Protein 8EA1 (pdb70)

Sequence (317 aa):
EIVKEVLPLIRVYKDGTVERLLSSPNVAASPEDPETGVSSKDIVIAHNPYVSARIFLPNINKSHNKLPIFVYFHGGAFCVESAFSFFVHRYLNILASQANIIAVSVDFRLLPHHPLPAAYEDGWTTLQWIASHANNTATNPEPWLLNHADFNKLYVGGETSGANLAHNLLLRAGNGNQSLPGDLKILGGLLCCPFFWGSKPIGSEPVDEHEQSLAMKVWNLACPDAPGGIDNPWINPCVAGAPSLATLGCSKLLVTITGRDEFRDRDILYHDTVKKSGWEGQLELFDAGDEEHAFQLFKPETDTAKAMIKRLASFLV

Radius of gyration: 18.63 Å; Cα contacts (8 Å, |Δi|>4): 679; chains: 1; bounding box: 42×54×48 Å

Foldseek 3Di:
DWDDDLPPAKTADPVGDIDGDDPFAFDAFACADVPQRKGKHKAWLDPVVTKIKIKIAGDCPDQPAFFAEEEEEEDRLQADDALGGPLNNVVVSLLCRLLVHMYIRIGFHGPPVDAPPRRLVSVVSNQLQLVCLVVVNHDDDDVCSVRHYDLLRYEYEYFAQRRLSSQSNQLQCLDPVHAHVVRRAHAEYEYFLYQADDPQDDDPQDHPCRVVDSSQSSQCSRCVPQVVRSCRCSRQVPHPPHDQLLSRGHQYYEYEYEDPENCRVVSVSVQVSNVVRPNPHHGYYYYLYHDYTPRCSVCVPDPSNVVVSNVVSVVSD

Organism: Pueraria montana var. lobata (NCBI:txid3893)

Secondary structure (DSSP, 8-state):
-EEEEETTTEEEETTS-EEE--SS-B----SS-TTT--EEEEEEEEETTEEEEEEEE---S--SS-EEEEEEE--STTTS--TTBHHHHHHHHHHHHHHT-EEEEEE---TTTS-TTHHHHHHHHHHHHHHHHHTT--SS--HHHHHHEEEEEEEEEEEHHHHHHHHHHHHHHTSTT---GGGPPP-EEEEES-----SS--TTS-STTGGG-HHHHHHHHH-TT-TTGGGSTTT-TTSTTSPPGGG-S-SEEEEEE-SS-TTHHHHHHHHHHHHTTT--SEEEEEE--S--TTHHHH-TTSHHHHHHHHHHHHH--

B-factor: mean 58.36, std 13.95, range [35.71, 111.26]

Solvent-accessible surface area: 13749 Å² total; per-residue (Å²): 88,97,102,67,71,2,106,93,22,3,65,10,56,59,118,28,76,37,83,97,67,135,57,9,88,90,47,85,32,19,127,111,16,128,159,34,18,0,24,7,63,76,27,63,15,24,141,136,71,127,1,10,0,3,0,0,13,4,85,64,117,151,90,161,122,106,16,13,0,2,0,3,0,1,5,7,18,2,1,1,71,20,0,30,10,85,36,5,16,64,4,0,3,33,0,0,36,122,15,73,0,0,0,0,0,0,43,5,45,31,6,27,109,72,65,9,56,13,2,9,78,2,0,8,41,0,0,72,35,0,0,16,3,41,62,131,84,27,131,131,53,12,64,42,0,69,89,43,3,33,30,118,78,0,0,0,0,1,2,12,0,0,0,0,0,0,0,18,2,0,24,63,14,30,80,83,74,65,68,7,42,63,80,25,131,3,44,0,0,2,0,2,3,0,6,3,14,0,38,160,46,47,71,102,17,87,117,71,115,4,101,136,22,76,11,42,101,7,4,77,16,1,11,80,134,10,106,64,31,14,41,13,40,82,0,16,9,41,40,102,84,20,71,63,5,42,59,8,16,15,64,35,0,0,0,1,3,2,38,138,7,99,20,65,30,14,0,55,75,0,19,48,38,0,112,160,36,56,25,173,28,106,34,45,77,45,71,10,28,97,47,89,56,13,11,1,11,91,125,15,112,47,123,42,0,117,56,4,7,162,58,0,19,70,4,1,82

Structure (mmCIF, N/CA/C/O backbone):
data_8EA1
#
_entry.id   8EA1
#
_cell.length_a   102.844
_cell.length_b   102.844
_cell.length_c   70.280
_cell.angle_alpha   90.000
_cell.angle_beta   90.000
_cell.angle_gamma   120.000
#
_symmetry.space_group_name_H-M   'P 31 2 1'
#
loop_
_entity.id
_entity.type
_entity.pdbx_description
1 polymer '2-hydroxyisoflavanone dehydratase'
2 non-polymer P-NITROPHENOL
3 water water
#
loop_
_atom_site.group_PDB
_atom_site.id
_atom_site.type_symbol
_atom_site.label_atom_id
_atom_site.label_alt_id
_atom_site.label_comp_id
_atom_site.label_asym_id
_atom_site.label_entity_id
_atom_site.label_seq_id
_atom_site.pdbx_PDB_ins_code
_atom_site.Cartn_x
_atom_site.Cartn_y
_atom_site.Cartn_z
_atom_site.occupancy
_atom_site.B_iso_or_equiv
_atom_site.auth_seq_id
_atom_site.auth_comp_id
_atom_site.auth_asym_id
_atom_site.auth_atom_id
_atom_site.pdbx_PDB_model_num
ATOM 1 N N . GLU A 1 37 ? 55.51600 -10.27800 -0.64800 1.000 72.65954 9 GLU A N 1
ATOM 2 C CA . GLU A 1 37 ? 54.97300 -10.56700 0.68100 1.000 73.09309 9 GLU A CA 1
ATOM 3 C C . GLU A 1 37 ? 53.85400 -9.59600 1.06700 1.000 72.49792 9 GLU A C 1
ATOM 4 O O . GLU A 1 37 ? 54.08100 -8.39200 1.23100 1.000 69.75929 9 GLU A O 1
ATOM 5 N N . ILE A 1 38 ? 52.65200 -10.14000 1.23100 1.000 71.93137 10 ILE A N 1
ATOM 6 C CA . ILE A 1 38 ? 51.44600 -9.35200 1.45300 1.000 68.72758 10 ILE A CA 1
ATOM 7 C C . ILE A 1 38 ? 51.15100 -9.14200 2.93700 1.000 69.34589 10 ILE A C 1
ATOM 8 O O . ILE A 1 38 ? 51.00800 -10.10900 3.69700 1.000 68.57696 10 ILE A O 1
ATOM 13 N N . VAL A 1 39 ? 51.04900 -7.87800 3.34500 1.000 66.36501 11 VAL A N 1
ATOM 14 C CA . VAL A 1 39 ? 50.79700 -7.54700 4.74700 1.000 68.81674 11 VAL A CA 1
ATOM 15 C C . VAL A 1 39 ? 49.34100 -7.16600 4.97300 1.000 68.79311 11 VAL A C 1
ATOM 16 O O . VAL A 1 39 ? 48.78600 -7.38500 6.05400 1.000 73.22345 11 VAL A O 1
ATOM 20 N N . LYS A 1 40 ? 48.72300 -6.59300 3.94900 1.000 64.46242 12 LYS A N 1
ATOM 21 C CA . LYS A 1 40 ? 47.36400 -6.10400 4.08600 1.000 62.83352 12 LYS A CA 1
ATOM 22 C C . LYS A 1 40 ? 46.62300 -6.17700 2.75700 1.000 60.02616 12 LYS A C 1
ATOM 23 O O . LYS A 1 40 ? 47.20800 -5.98300 1.68500 1.000 57.86023 12 LYS A O 1
ATOM 29 N N . GLU A 1 41 ? 45.32500 -6.44400 2.84600 1.000 55.22989 13 GLU A N 1
ATOM 30 C CA . GLU A 1 41 ? 44.51500 -6.72300 1.68200 1.000 56.57609 13 GLU A CA 1
ATOM 31 C C . GLU A 1 41 ? 43.06400 -6.44300 2.02700 1.000 56.82487 13 GLU A C 1
ATOM 32 O O . GLU A 1 41 ? 42.52100 -7.01800 2.97600 1.000 56.88631 13 GLU A O 1
ATOM 38 N N . VAL A 1 42 ? 42.45100 -5.53900 1.26900 1.000 51.83655 14 VAL A N 1
ATOM 39 C CA . VAL A 1 42 ? 41.01800 -5.28700 1.33500 1.000 49.13951 14 VAL A CA 1
ATOM 40 C C . VAL A 1 42 ? 40.52200 -5.33300 -0.11800 1.000 50.18531 14 VAL A C 1
ATOM 41 O O . VAL A 1 42 ? 40.42000 -4.30500 -0.79700 1.000 43.91252 14 VAL A O 1
ATOM 45 N N . LEU A 1 43 ? 40.25700 -6.54600 -0.59500 1.000 49.01552 15 LEU A N 1
ATOM 46 C CA . LEU A 1 43 ? 39.83500 -6.77700 -1.97000 1.000 47.33697 15 LEU A CA 1
ATOM 47 C C . LEU A 1 43 ? 38.39800 -6.30200 -2.11100 1.000 48.45676 15 LEU A C 1
ATOM 48 O O . LEU A 1 43 ? 37.60800 -6.47700 -1.19000 1.000 50.71828 15 LEU A O 1
ATOM 53 N N . PRO A 1 44 ? 38.04200 -5.70400 -3.26100 1.000 48.57330 16 PRO A N 1
ATOM 54 C CA . PRO A 1 44 ? 38.86900 -5.48900 -4.45600 1.000 47.32817 16 PRO A CA 1
ATOM 55 C C . PRO A 1 44 ? 39.59300 -4.15000 -4.45200 1.000 46.42960 16 PRO A C 1
ATOM 56 O O . PRO A 1 44 ? 40.20100 -3.78400 -5.45700 1.000 45.99152 16 PRO A O 1
ATOM 60 N N . LEU A 1 45 ? 39.53400 -3.42300 -3.34500 1.000 47.33374 17 LEU A N 1
ATOM 61 C CA . LEU A 1 45 ? 40.12200 -2.08300 -3.30200 1.000 46.89021 17 LEU A CA 1
ATOM 62 C C . LEU A 1 45 ? 41.65100 -2.03000 -3.30500 1.000 49.05821 17 LEU A C 1
ATOM 63 O O . LEU A 1 45 ? 42.24500 -1.25500 -4.06700 1.000 44.51306 17 LEU A O 1
ATOM 68 N N . ILE A 1 46 ? 42.29600 -2.83400 -2.46000 1.000 45.97187 18 ILE A N 1
ATOM 69 C CA . ILE A 1 46 ? 43.72500 -2.61400 -2.22900 1.000 47.02337 18 ILE A CA 1
ATOM 70 C C . ILE A 1 46 ? 44.50500 -3.81800 -1.69600 1.000 47.85921 18 ILE A C 1
ATOM 71 O O . ILE A 1 46 ? 43.97600 -4.64000 -0.94700 1.000 49.28864 18 ILE A O 1
ATOM 76 N N . ARG A 1 47 ? 45.75700 -3.92200 -2.13600 1.000 52.42327 19 ARG A N 1
ATOM 77 C CA . ARG A 1 47 ? 46.71400 -4.89900 -1.62900 1.000 53.13315 19 ARG A CA 1
ATOM 78 C C . ARG A 1 47 ? 47.99600 -4.16700 -1.26300 1.000 54.32544 19 ARG A C 1
ATOM 79 O O . ARG A 1 47 ? 48.48500 -3.33300 -2.02800 1.000 53.93432 19 ARG A O 1
ATOM 87 N N . VAL A 1 48 ? 48.53900 -4.47900 -0.09300 1.000 55.97938 20 VAL A N 1
ATOM 88 C CA . VAL A 1 48 ? 49.74200 -3.81600 0.39100 1.000 55.73862 20 VAL A CA 1
ATOM 89 C C . VAL A 1 48 ? 50.84800 -4.83800 0.63400 1.000 61.57150 20 VAL A C 1
ATOM 90 O O . VAL A 1 48 ? 50.63900 -5.85500 1.31900 1.000 63.12504 20 VAL A O 1
ATOM 94 N N . TYR A 1 49 ? 52.02300 -4.58400 0.06500 1.000 60.76877 21 TYR A N 1
ATOM 95 C CA . TYR A 1 49 ? 53.14900 -5.50600 0.22500 1.000 66.55595 21 TYR A CA 1
ATOM 96 C C . TYR A 1 49 ? 54.11000 -5.06900 1.33300 1.000 72.03977 21 TYR A C 1
ATOM 97 O O . TYR A 1 49 ? 54.06400 -3.92200 1.78100 1.000 69.00945 21 TYR A O 1
ATOM 106 N N . LYS A 1 50 ? 54.97100 -5.99200 1.75800 1.000 75.52765 22 LYS A N 1
ATOM 107 C CA . LYS A 1 50 ? 56.00300 -5.73600 2.76600 1.000 75.41500 22 LYS A CA 1
ATOM 108 C C . LYS A 1 50 ? 56.80800 -4.45900 2.52200 1.000 79.98552 22 LYS A C 1
ATOM 109 O O . LYS A 1 50 ? 57.03600 -3.67500 3.45000 1.000 81.32765 22 LYS A O 1
ATOM 110 N N . ASP A 1 51 ? 57.23200 -4.25500 1.27400 1.000 79.40626 23 ASP A N 1
ATOM 111 C CA . ASP A 1 51 ? 58.11100 -3.14000 0.92600 1.000 77.97116 23 ASP A CA 1
ATOM 112 C C . ASP A 1 51 ? 57.37500 -1.82500 0.66600 1.000 78.86581 23 ASP A C 1
ATOM 113 O O . ASP A 1 51 ? 57.96900 -0.86000 0.17500 1.000 78.11531 23 ASP A O 1
ATOM 118 N N . GLY A 1 52 ? 56.08700 -1.78700 0.99900 1.000 75.56071 24 GLY A N 1
ATOM 119 C CA . GLY A 1 52 ? 55.31200 -0.56800 0.87100 1.000 71.36592 24 GLY A CA 1
ATOM 120 C C . GLY A 1 52 ? 54.85200 -0.28500 -0.54400 1.000 68.51620 24 GLY A C 1
ATOM 121 O O . GLY A 1 52 ? 54.38100 0.81600 -0.84000 1.000 69.47109 24 GLY A O 1
ATOM 122 N N . THR A 1 53 ? 54.99800 -1.26400 -1.43200 1.000 68.71361 25 THR A N 1
ATOM 123 C CA . THR A 1 53 ? 54.39800 -1.13400 -2.75600 1.000 67.14853 25 THR A CA 1
ATOM 124 C C . THR A 1 53 ? 52.94300 -1.56800 -2.66200 1.000 63.82351 25 THR A C 1
ATOM 125 O O . THR A 1 53 ? 52.60600 -2.51900 -1.94900 1.000 63.47734 25 THR A O 1
ATOM 129 N N . VAL A 1 54 ? 52.08300 -0.86000 -3.37900 1.000 58.70380 26 VAL A N 1
ATOM 130 C CA . VAL A 1 54 ? 50.65200 -1.05900 -3.25700 1.000 57.52585 26 VAL A CA 1
ATOM 131 C C . VAL A 1 54 ? 50.02100 -1.30500 -4.62400 1.000 57.73901 26 VAL A C 1
ATOM 132 O O . VAL A 1 54 ? 50.36700 -0.63200 -5.59200 1.000 56.98365 26 VAL A O 1
ATOM 136 N N . GLU A 1 55 ? 49.11400 -2.27500 -4.71300 1.000 54.13031 27 GLU A N 1
ATOM 137 C CA . GLU A 1 55 ? 48.18300 -2.32200 -5.84500 1.000 52.04766 27 GLU A CA 1
ATOM 138 C C . GLU A 1 55 ? 46.84900 -1.72600 -5.41300 1.000 50.12354 27 GLU A C 1
ATOM 139 O O . GLU A 1 55 ? 46.28400 -2.13600 -4.39700 1.000 52.25227 27 GLU A O 1
ATOM 145 N N . ARG A 1 56 ? 46.35600 -0.76900 -6.19300 1.000 47.60654 28 ARG A N 1
ATOM 146 C CA . ARG A 1 56 ? 45.10400 -0.08900 -5.91300 1.000 45.93217 28 ARG A CA 1
ATOM 147 C C . ARG A 1 56 ? 44.11300 -0.35000 -7.03800 1.000 50.15731 28 ARG A C 1
ATOM 148 O O . ARG A 1 56 ? 44.49200 -0.43700 -8.20900 1.000 51.94573 28 ARG A O 1
ATOM 156 N N . LEU A 1 57 ? 42.84400 -0.49800 -6.68300 1.000 50.33810 29 LEU A N 1
ATOM 157 C CA . LEU A 1 57 ? 41.77900 -0.45900 -7.67100 1.000 46.93836 29 LEU A CA 1
ATOM 158 C C . LEU A 1 57 ? 41.90400 0.88600 -8.41800 1.000 50.20874 29 LEU A C 1
ATOM 159 O O . LEU A 1 57 ? 42.10300 1.94400 -7.79300 1.000 47.33785 29 LEU A O 1
ATOM 164 N N . LEU A 1 58 ? 41.81500 0.84200 -9.74700 1.000 44.55552 30 LEU A N 1
ATOM 165 C CA . LEU A 1 58 ? 41.95100 2.05400 -10.57700 1.000 46.76808 30 LEU A CA 1
ATOM 166 C C . LEU A 1 58 ? 40.78700 2.10100 -11.55300 1.000 45.40392 30 LEU A C 1
ATOM 167 O O . LEU A 1 58 ? 40.75300 1.33900 -12.54000 1.000 45.26437 30 LEU A O 1
ATOM 172 N N . SER A 1 59 ? 39.81400 2.96400 -11.26800 1.000 45.52166 31 SER A N 1
ATOM 173 C CA . SER A 1 59 ? 38.58600 3.02300 -12.07300 1.000 44.83044 31 SER A CA 1
ATOM 174 C C . SER A 1 59 ? 38.75300 3.94400 -13.28800 1.000 45.48248 31 SER A C 1
ATOM 175 O O . SER A 1 59 ? 38.06600 3.77800 -14.29800 1.000 48.23925 31 SER A O 1
ATOM 178 N N . SER A 1 60 ? 39.67100 4.90800 -13.18600 1.000 43.83056 32 SER A N 1
ATOM 179 C CA . SER A 1 60 ? 40.07400 5.71800 -14.34300 1.000 46.12360 32 SER A CA 1
ATOM 180 C C . SER A 1 60 ? 41.46800 6.27300 -14.08100 1.000 44.09541 32 SER A C 1
ATOM 181 O O . SER A 1 60 ? 41.80800 6.58200 -12.94100 1.000 43.62860 32 SER A O 1
ATOM 184 N N . PRO A 1 61 ? 42.28500 6.39900 -15.13400 1.000 45.06011 33 PRO A N 1
ATOM 185 C CA . PRO A 1 61 ? 43.62100 6.97400 -14.91700 1.000 45.88317 33 PRO A CA 1
ATOM 186 C C . PRO A 1 61 ? 43.53500 8.47800 -14.67400 1.000 41.34370 33 PRO A C 1
ATOM 187 O O . PRO A 1 61 ? 42.47500 9.06300 -14.94000 1.000 42.30241 33 PRO A O 1
ATOM 191 N N . ASN A 1 62 ? 44.59500 9.08100 -14.13200 1.000 39.92923 34 ASN A N 1
ATOM 192 C CA . ASN A 1 62 ? 44.66100 10.53500 -13.96100 1.000 40.86693 34 ASN A CA 1
ATOM 193 C C . ASN A 1 62 ? 44.75600 11.22200 -15.32400 1.000 44.78042 34 ASN A C 1
ATOM 194 O O . ASN A 1 62 ? 45.32600 10.65100 -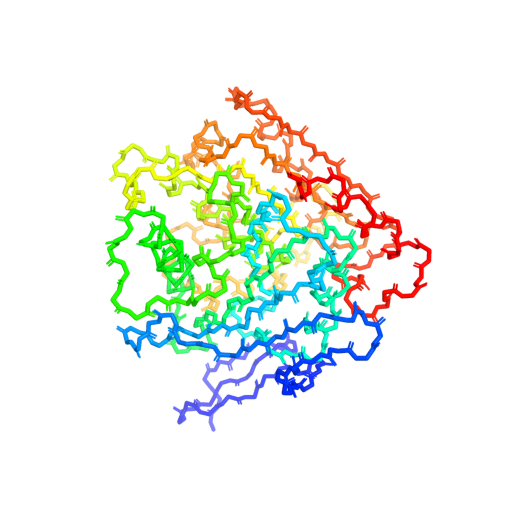16.24600 1.000 41.64532 34 ASN A O 1
ATOM 199 N N . VAL A 1 63 ? 44.19200 12.42100 -15.46900 1.000 41.07328 35 VAL A N 1
ATOM 200 C CA . VAL A 1 63 ? 44.42100 13.19300 -16.69400 1.000 43.10111 35 VAL A CA 1
ATOM 201 C C . VAL A 1 63 ? 45.05700 14.54200 -16.36700 1.000 44.85224 35 VAL A C 1
ATOM 202 O O . VAL A 1 63 ? 45.00500 14.99000 -15.22000 1.000 41.92288 35 VAL A O 1
ATOM 206 N N . ALA A 1 64 ? 45.66300 15.17300 -17.37400 1.000 41.21077 36 ALA A N 1
ATOM 207 C CA . ALA A 1 64 ? 46.29100 16.48200 -17.21600 1.000 42.66121 36 ALA A CA 1
ATOM 208 C C . ALA A 1 64 ? 45.26000 17.57900 -16.96700 1.000 41.90361 36 ALA A C 1
ATOM 209 O O . ALA A 1 64 ? 44.13300 17.50200 -17.45700 1.000 41.32896 36 ALA A O 1
ATOM 211 N N . ALA A 1 65 ? 45.64400 18.60700 -16.21500 1.000 42.55415 37 ALA A N 1
ATOM 212 C CA . ALA A 1 65 ? 44.82200 19.81900 -16.11900 1.000 44.47135 37 ALA A CA 1
ATOM 213 C C . ALA A 1 65 ? 44.68000 20.43900 -17.52200 1.000 45.75707 37 ALA A C 1
ATOM 214 O O . ALA A 1 65 ? 45.52300 20.18800 -18.39500 1.000 42.51384 37 ALA A O 1
ATOM 216 N N . SER A 1 66 ? 43.64100 21.25100 -17.73600 1.000 44.64439 38 SER A N 1
ATOM 217 C CA . SER A 1 66 ? 43.39900 21.87400 -19.06000 1.000 44.86745 38 SER A CA 1
ATOM 218 C C . SER A 1 66 ? 43.32100 23.40900 -19.04400 1.000 44.50470 38 SER A C 1
ATOM 219 O O . SER A 1 66 ? 42.61100 23.98100 -18.22100 1.000 46.70408 38 SER A O 1
ATOM 222 N N . PRO A 1 67 ? 44.01200 24.07300 -19.98600 1.000 45.28464 39 PRO A N 1
ATOM 223 C CA . PRO A 1 67 ? 43.88300 25.53400 -20.07100 1.000 46.63727 39 PRO A CA 1
ATOM 224 C C . PRO A 1 67 ? 42.45700 25.93100 -20.42100 1.000 45.03087 39 PRO A C 1
ATOM 225 O O . PRO A 1 67 ? 42.02700 27.03900 -20.09400 1.000 44.04692 39 PRO A O 1
ATOM 229 N N . GLU A 1 68 ? 41.73900 25.02200 -21.07800 1.000 43.73312 40 GLU A N 1
ATOM 230 C CA . GLU A 1 68 ? 40.33200 25.22800 -21.44400 1.000 46.91525 40 GLU A CA 1
ATOM 231 C C . GLU A 1 68 ? 39.73100 23.91900 -21.92400 1.000 46.25669 40 GLU A C 1
ATOM 232 O O . GLU A 1 68 ? 40.01800 23.47300 -23.03800 1.000 47.80809 40 GLU A O 1
ATOM 238 N N . ASP A 1 69 ? 38.90700 23.29900 -21.08800 1.000 45.34245 41 ASP A N 1
ATOM 239 C CA . ASP A 1 69 ? 38.27800 22.03200 -21.45300 1.000 44.98481 41 ASP A CA 1
ATOM 240 C C . ASP A 1 69 ? 37.33200 22.25500 -22.63500 1.000 47.01206 41 ASP A C 1
ATOM 241 O O . ASP A 1 69 ? 36.48600 23.15100 -22.58300 1.000 47.32905 41 ASP A O 1
ATOM 246 N N . PRO A 1 70 ? 37.48700 21.46700 -23.71400 1.000 47.26737 42 PRO A N 1
ATOM 247 C CA . PRO A 1 70 ? 36.69000 21.76800 -24.92300 1.000 47.20566 42 PRO A CA 1
ATOM 248 C C . PRO A 1 70 ? 35.16800 21.71700 -24.71900 1.000 48.32688 42 PRO A C 1
ATOM 249 O O . PRO A 1 70 ? 34.48100 22.59700 -25.23600 1.000 53.82414 42 PRO A O 1
ATOM 253 N N . GLU A 1 71 ? 34.65200 20.73800 -23.97300 1.000 50.28835 43 GLU A N 1
ATOM 254 C CA . GLU A 1 71 ? 33.20100 20.57500 -23.85500 1.000 51.51717 43 GLU A CA 1
ATOM 255 C C . GLU A 1 71 ? 32.55000 21.63700 -22.96600 1.000 53.42824 43 GLU A C 1
ATOM 256 O O . GLU A 1 71 ? 31.44500 22.08900 -23.26100 1.000 55.46741 43 GLU A O 1
ATOM 262 N N . THR A 1 72 ? 33.24800 22.04100 -21.89800 1.000 49.45285 44 THR A N 1
ATOM 263 C CA . THR A 1 72 ? 32.65000 22.88800 -20.85600 1.000 49.16018 44 THR A CA 1
ATOM 264 C C . THR A 1 72 ? 33.20500 24.31100 -20.77300 1.000 47.94248 44 THR A C 1
ATOM 265 O O . THR A 1 72 ? 32.56100 25.19800 -20.20500 1.000 50.77847 44 THR A O 1
ATOM 269 N N . GLY A 1 73 ? 34.40200 24.52500 -21.31100 1.000 49.00496 45 GLY A N 1
ATOM 270 C CA . GLY A 1 73 ? 35.05100 25.82300 -21.21900 1.000 46.79502 45 GLY A CA 1
ATOM 271 C C . GLY A 1 73 ? 35.79000 26.04400 -19.89700 1.000 48.08522 45 GLY A C 1
ATOM 272 O O . GLY A 1 73 ? 36.36400 27.10800 -19.66400 1.000 47.79434 45 GLY A O 1
ATOM 273 N N . VAL A 1 74 ? 35.79800 25.04300 -19.03300 1.000 39.19357 46 VAL A N 1
ATOM 274 C CA . VAL A 1 74 ? 36.44600 25.18200 -17.73000 1.000 43.76276 46 VAL A CA 1
ATOM 275 C C . VAL A 1 74 ? 37.96900 25.08700 -17.78000 1.000 41.85919 46 VAL A C 1
ATOM 276 O O . VAL A 1 74 ? 38.51800 24.15100 -18.37200 1.000 42.41232 46 VAL A O 1
ATOM 280 N N . SER A 1 75 ? 38.65300 26.04800 -17.15400 1.000 41.81494 47 SER A N 1
ATOM 281 C CA . SER A 1 75 ? 40.11300 25.96200 -17.00500 1.000 42.24572 47 SER A CA 1
ATOM 282 C C . SER A 1 75 ? 40.46300 25.29600 -15.68900 1.000 40.77583 47 SER A C 1
ATOM 283 O O 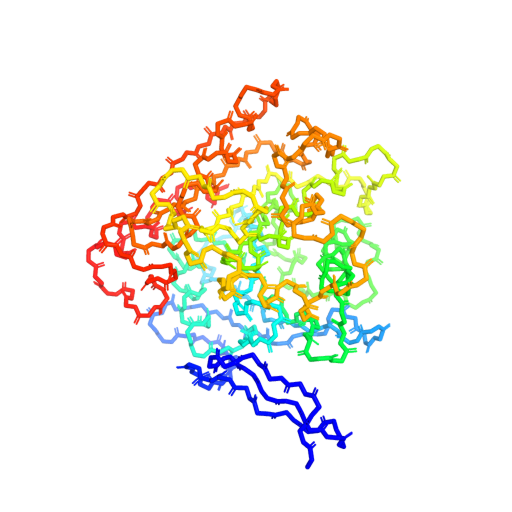. SER A 1 75 ? 39.77500 25.48000 -14.68200 1.000 45.61869 47 SER A O 1
ATOM 286 N N . SER A 1 76 ? 41.54900 24.54200 -15.69400 1.000 39.15028 48 SER A N 1
ATOM 287 C CA . SER A 1 76 ? 41.98800 23.84800 -14.49800 1.000 44.61464 48 SER A CA 1
ATOM 288 C C . SER A 1 76 ? 43.49700 23.93900 -14.39900 1.000 41.93790 48 SER A C 1
ATOM 289 O O . SER A 1 76 ? 44.18200 24.02400 -15.41000 1.000 41.75573 48 SER A O 1
ATOM 292 N N . LYS A 1 77 ? 44.00600 23.94700 -13.17600 1.000 44.88580 49 LYS A N 1
ATOM 293 C CA . LYS A 1 77 ? 45.43800 23.82100 -12.94400 1.000 43.29480 49 LYS A CA 1
ATOM 294 C C . LYS A 1 77 ? 45.71900 23.06600 -11.66600 1.000 43.33906 49 LYS A C 1
ATOM 295 O O . LYS A 1 77 ? 44.85000 22.95400 -10.78200 1.000 42.52312 49 LYS A O 1
ATOM 301 N N . ASP A 1 78 ? 46.92500 22.51500 -11.59300 1.000 44.10335 50 ASP A N 1
ATOM 302 C CA . ASP A 1 78 ? 47.32000 21.70300 -10.44700 1.000 43.31147 50 ASP A CA 1
ATOM 303 C C . ASP A 1 78 ? 48.24000 22.51200 -9.55400 1.000 45.14060 50 ASP A C 1
ATOM 304 O O . ASP A 1 78 ? 49.19900 23.11400 -10.02100 1.000 47.57360 50 ASP A O 1
ATOM 309 N N . ILE A 1 79 ? 47.93300 22.53600 -8.26500 1.000 43.83833 51 ILE A N 1
ATOM 310 C CA . ILE A 1 79 ? 48.65000 23.39300 -7.33500 1.000 44.01044 51 ILE A CA 1
ATOM 311 C C . ILE A 1 79 ? 49.04500 22.63600 -6.06600 1.000 49.83848 51 ILE A C 1
ATOM 312 O O . ILE A 1 79 ? 48.51500 21.55100 -5.78500 1.000 44.75502 51 ILE A O 1
ATOM 317 N N . VAL A 1 80 ? 49.97900 23.21400 -5.31300 1.000 47.13220 52 VAL A N 1
ATOM 318 C CA . VAL A 1 80 ? 50.39100 22.66100 -4.03600 1.000 44.08381 52 VAL A CA 1
ATOM 319 C C . VAL A 1 80 ? 49.78300 23.45400 -2.87600 1.000 45.88635 52 VAL A C 1
ATOM 320 O O . VAL A 1 80 ? 50.07500 24.63300 -2.67900 1.000 50.37316 52 VAL A O 1
ATOM 324 N N . ILE A 1 81 ? 48.92400 22.79300 -2.11400 1.000 44.40015 53 ILE A N 1
ATOM 325 C CA . ILE A 1 81 ? 48.32900 23.39500 -0.92800 1.000 45.02606 53 ILE A CA 1
ATOM 326 C C . ILE A 1 81 ? 49.32900 23.41700 0.23800 1.000 44.43460 53 ILE A C 1
ATOM 327 O O . ILE A 1 81 ? 4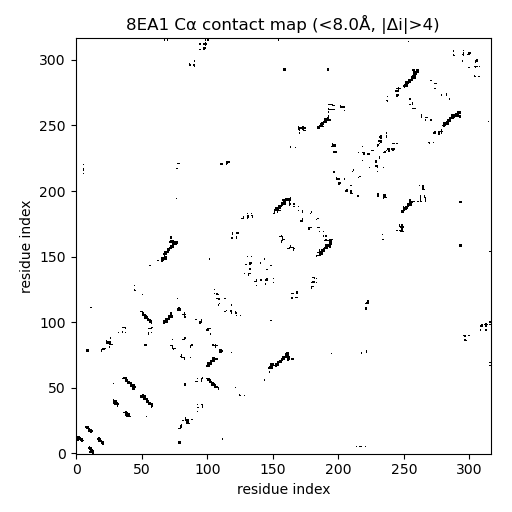9.48000 24.43400 0.91000 1.000 45.97779 53 ILE A O 1
ATOM 332 N N . ALA A 1 82 ? 50.03500 22.30700 0.45200 1.000 45.37060 54 ALA A N 1
ATOM 333 C CA . ALA A 1 82 ? 51.06600 22.22700 1.50300 1.000 44.67808 54 ALA A CA 1
ATOM 334 C C . ALA A 1 82 ? 52.11500 21.23600 1.05700 1.000 42.30148 54 ALA A C 1
ATOM 335 O O . ALA A 1 82 ? 51.78300 20.20400 0.47600 1.000 44.03037 54 ALA A O 1
ATOM 337 N N . HIS A 1 83 ? 53.37500 21.54000 1.33500 1.000 43.71462 55 HIS A N 1
ATOM 338 C CA . HIS A 1 83 ? 54.48800 20.70000 0.89100 1.000 49.62028 55 HIS A CA 1
ATOM 339 C C . HIS A 1 83 ? 54.70000 19.47300 1.77400 1.000 47.62729 55 HIS A C 1
ATOM 340 O O . HIS A 1 83 ? 55.14200 18.41600 1.30800 1.000 47.09238 55 HIS A O 1
ATOM 347 N N . ASN A 1 84 ? 54.39300 19.62700 3.05600 1.000 45.78414 56 ASN A N 1
ATOM 348 C CA . ASN A 1 84 ? 54.75600 18.62300 4.04800 1.000 47.05271 56 ASN A CA 1
ATOM 349 C C . ASN A 1 84 ? 53.94000 18.80400 5.31800 1.000 48.30151 56 ASN A C 1
ATOM 350 O O . ASN A 1 84 ? 54.15000 19.76900 6.04600 1.000 47.82139 56 ASN A O 1
ATOM 355 N N . PRO A 1 85 ? 53.00400 17.87800 5.59300 1.000 48.72521 57 PRO A N 1
ATOM 356 C CA . PRO A 1 85 ? 52.63800 16.71700 4.76900 1.000 44.03121 57 PRO A CA 1
ATOM 357 C C . PRO A 1 85 ? 52.12800 17.16100 3.39700 1.000 46.68012 57 PRO A C 1
ATOM 358 O O . PRO A 1 85 ? 51.41800 18.17000 3.32100 1.000 47.40248 57 PRO A O 1
ATOM 362 N N . TYR A 1 86 ? 52.53800 16.46500 2.33600 1.000 41.22562 58 TYR A N 1
ATOM 363 C CA . TYR A 1 86 ? 52.23600 16.90900 0.97400 1.000 41.76910 58 TYR A CA 1
ATOM 364 C C . TYR A 1 86 ? 50.74500 16.79800 0.66100 1.000 41.51413 58 TYR A C 1
ATOM 365 O O . TYR A 1 86 ? 50.14900 15.71600 0.76700 1.000 43.92995 58 TYR A O 1
ATOM 374 N N . VAL A 1 87 ? 50.15000 17.92800 0.29300 1.000 40.18173 59 VAL A N 1
ATOM 375 C CA . VAL A 1 87 ? 48.74800 17.98200 -0.10900 1.000 39.78942 59 VAL A CA 1
ATOM 376 C C . VAL A 1 87 ? 48.66400 18.82400 -1.38100 1.000 43.31753 59 VAL A C 1
ATOM 377 O O . VAL A 1 87 ? 49.00900 20.00700 -1.36900 1.000 44.96921 59 VAL A O 1
ATOM 381 N N . SER A 1 88 ? 48.20800 18.22500 -2.47700 1.000 43.51448 60 SER A N 1
ATOM 382 C CA . SER A 1 88 ? 48.02900 18.98100 -3.71700 1.000 41.73523 60 SER A CA 1
ATOM 383 C C . SER A 1 88 ? 46.55700 19.00900 -4.11000 1.000 43.56083 60 SER A C 1
ATOM 384 O O . SER A 1 88 ? 45.72500 18.42700 -3.40400 1.000 40.44110 60 SER A O 1
ATOM 387 N N . ALA A 1 89 ? 46.23700 19.67600 -5.22900 1.000 42.64131 61 ALA A N 1
ATOM 388 C CA . ALA A 1 89 ? 44.84800 19.85600 -5.64000 1.000 39.02673 61 ALA A CA 1
ATOM 389 C C . ALA A 1 89 ? 44.71800 20.27400 -7.08700 1.000 45.09889 61 ALA A C 1
ATOM 390 O O . ALA A 1 89 ? 45.66500 20.80200 -7.67400 1.000 43.41641 61 ALA A O 1
ATOM 392 N N . ARG A 1 90 ? 43.53400 20.05400 -7.65600 1.000 39.59743 62 ARG A N 1
ATOM 393 C CA . ARG A 1 90 ? 43.20500 20.65500 -8.94500 1.000 42.00864 62 ARG A CA 1
ATOM 394 C C . ARG A 1 90 ? 42.11300 21.67300 -8.74000 1.000 40.09834 62 ARG A C 1
ATOM 395 O O . ARG A 1 90 ? 41.05800 21.37200 -8.16000 1.000 39.53994 62 ARG A O 1
ATOM 403 N N . ILE A 1 91 ? 42.37800 22.88800 -9.20500 1.000 37.88662 63 ILE A N 1
ATOM 404 C CA . ILE A 1 91 ? 41.38800 23.94500 -9.12800 1.000 39.18737 63 ILE A CA 1
ATOM 405 C C . ILE A 1 91 ? 40.76800 24.17400 -10.50500 1.000 40.93102 63 ILE A C 1
ATOM 406 O O . ILE A 1 91 ? 41.47100 24.18700 -11.51000 1.000 41.77482 63 ILE A O 1
ATOM 411 N N . PHE A 1 92 ? 39.44900 24.35400 -10.52400 1.000 39.23287 64 PHE A N 1
ATOM 412 C CA . PHE A 1 92 ? 38.66600 24.50100 -11.73800 1.000 38.51354 64 PHE A CA 1
ATOM 413 C C . PHE A 1 92 ? 38.03500 25.87900 -11.74800 1.000 43.98327 64 PHE A C 1
ATOM 414 O O . PHE A 1 92 ? 37.37800 26.27800 -10.77100 1.000 42.13611 64 PHE A O 1
ATOM 422 N N . LEU A 1 93 ? 38.24700 26.60600 -12.84600 1.000 43.08103 65 LEU A N 1
ATOM 423 C CA . LEU A 1 93 ? 37.66500 27.92000 -13.03600 1.000 43.11958 65 LEU A CA 1
ATOM 424 C C . LEU A 1 93 ? 36.82300 27.93500 -14.30600 1.000 44.19327 65 LEU A C 1
ATOM 425 O O . LEU A 1 93 ? 37.34900 27.78900 -15.41000 1.000 47.53780 65 LEU A O 1
ATOM 430 N N . PRO A 1 94 ? 35.50400 28.12200 -14.15200 1.000 44.42465 66 PRO A N 1
ATOM 431 C CA . PRO A 1 94 ? 34.61100 28.09600 -15.31100 1.000 45.61626 66 PRO A CA 1
ATOM 432 C C . PRO A 1 94 ? 34.83300 29.33200 -16.18300 1.000 48.66935 66 PRO A C 1
ATOM 433 O O . PRO A 1 94 ? 35.44900 30.30200 -15.72700 1.000 44.37820 66 PRO A O 1
ATOM 437 N N . ASN A 1 95 ? 34.34100 29.28800 -17.41600 1.000 48.41761 67 ASN A N 1
ATOM 438 C CA . ASN A 1 95 ? 34.42300 30.43300 -18.31800 1.000 47.12418 67 ASN A CA 1
ATOM 439 C C . ASN A 1 95 ? 33.92100 31.72400 -17.67200 1.000 48.46575 67 ASN A C 1
ATOM 440 O O . ASN A 1 95 ? 32.77300 31.80500 -17.24400 1.000 52.79013 67 ASN A O 1
ATOM 445 N N . ILE A 1 96 ? 34.79000 32.72700 -17.59700 1.000 50.91812 68 ILE A N 1
ATOM 446 C CA . ILE A 1 96 ? 34.41900 34.04100 -17.07300 1.000 52.73056 68 ILE A CA 1
ATOM 447 C C . ILE A 1 96 ? 33.81200 34.91900 -18.18300 1.000 54.03144 68 ILE A C 1
ATOM 448 O O . ILE A 1 96 ? 34.50500 35.74100 -18.78400 1.000 49.71342 68 ILE A O 1
ATOM 453 N N . ASN A 1 97 ? 32.52200 34.75200 -18.46200 1.000 56.46383 69 ASN A N 1
ATOM 454 C CA . ASN A 1 97 ? 31.86900 35.56600 -19.49700 1.000 58.39675 69 ASN A CA 1
ATOM 455 C C . ASN A 1 97 ? 31.40700 36.93900 -18.97200 1.000 58.87073 69 ASN A C 1
ATOM 456 O O . ASN A 1 97 ? 31.24900 37.89600 -19.74500 1.000 57.38630 69 ASN A O 1
ATOM 461 N N . LYS A 1 98 ? 31.18200 37.01000 -17.65700 1.000 56.15057 70 LYS A N 1
ATOM 462 C CA . LYS A 1 98 ? 30.85200 38.25200 -16.94500 1.000 57.49001 70 LYS A CA 1
ATOM 463 C C . LYS A 1 98 ? 31.65000 38.23500 -15.64100 1.000 56.00950 70 LYS A C 1
ATOM 464 O O . LYS A 1 98 ? 31.94600 37.16800 -15.12000 1.000 53.74613 70 LYS A O 1
ATOM 470 N N . SER A 1 99 ? 31.99300 39.39200 -15.09200 1.000 53.56473 71 SER A N 1
ATOM 471 C CA . SER A 1 99 ? 32.77900 39.38300 -13.86400 1.000 55.25106 71 SER A CA 1
ATOM 472 C C . SER A 1 99 ? 32.27300 40.43200 -12.87900 1.000 55.33418 71 SER A C 1
ATOM 473 O O . SER A 1 99 ? 33.05700 41.05700 -12.16600 1.000 55.37122 71 SER A O 1
ATOM 476 N N . HIS A 1 100 ? 30.95700 40.62700 -12.85400 1.000 56.32509 72 HIS A N 1
ATOM 477 C CA . HIS A 1 100 ? 30.33900 41.54500 -11.89900 1.000 60.00359 72 HIS A CA 1
ATOM 478 C C . HIS A 1 100 ? 30.48300 40.98900 -10.50300 1.000 60.05723 72 HIS A C 1
ATOM 479 O O . HIS A 1 100 ? 30.78700 41.72300 -9.56100 1.000 60.76826 72 HIS A O 1
ATOM 486 N N . ASN A 1 101 ? 30.24500 39.68700 -10.38400 1.000 55.86151 73 ASN A N 1
ATOM 487 C CA . ASN A 1 101 ? 30.25800 39.03300 -9.09000 1.000 58.72604 73 ASN A CA 1
ATOM 488 C C . ASN A 1 101 ? 31.26000 37.90000 -9.06800 1.000 59.80916 73 ASN A C 1
ATOM 489 O O . ASN A 1 101 ? 31.45300 37.21100 -10.07800 1.000 54.89963 73 ASN A O 1
ATOM 494 N N . LYS A 1 102 ? 31.87900 37.70700 -7.90700 1.000 55.77260 74 LYS A N 1
ATOM 495 C CA . LYS A 1 102 ? 32.78300 36.59300 -7.69500 1.000 55.70568 74 LYS A CA 1
ATOM 496 C C . LYS A 1 102 ? 31.99100 35.30900 -7.48600 1.000 51.88964 74 LYS A C 1
ATOM 497 O O . LYS A 1 102 ? 30.76700 35.34500 -7.37700 1.000 51.04744 74 LYS A O 1
ATOM 503 N N . LEU A 1 103 ? 32.69500 34.18200 -7.45600 1.000 51.75787 75 LEU A N 1
ATOM 504 C CA . LEU A 1 103 ? 32.06900 32.86100 -7.54600 1.000 51.89872 75 LEU A CA 1
ATOM 505 C C . LEU A 1 103 ? 32.23300 32.04900 -6.27000 1.000 52.53462 75 LEU A C 1
ATOM 506 O O . LEU A 1 103 ? 33.26600 32.13700 -5.59000 1.000 50.89175 75 LEU A O 1
ATOM 511 N N . PRO A 1 104 ? 31.21500 31.23500 -5.95600 1.000 51.36723 76 PRO A N 1
ATOM 512 C CA . PRO A 1 104 ? 31.27600 30.33700 -4.79700 1.000 52.90392 76 PRO A CA 1
ATOM 513 C C . PRO A 1 104 ? 32.42200 29.35100 -4.96700 1.000 51.22319 76 PRO A C 1
ATOM 514 O O . PRO A 1 104 ? 32.77600 29.01400 -6.10500 1.000 47.21659 76 PRO A O 1
ATOM 518 N N . ILE A 1 105 ? 33.01800 28.92600 -3.85600 1.000 48.90101 77 ILE A N 1
ATOM 519 C CA . ILE A 1 105 ? 34.09400 27.94900 -3.88600 1.000 45.30095 77 ILE A CA 1
ATOM 520 C C . ILE A 1 105 ? 33.56600 26.59900 -3.40800 1.000 50.52410 77 ILE A C 1
ATOM 521 O O . ILE A 1 105 ? 32.92400 26.50400 -2.34800 1.000 52.50512 77 ILE A O 1
ATOM 526 N N . PHE A 1 106 ? 33.83800 25.54800 -4.17100 1.000 47.79993 78 PHE A N 1
ATOM 527 C CA . PHE A 1 106 ? 33.44200 24.21700 -3.74700 1.000 44.53417 78 PHE A CA 1
ATOM 528 C C . PHE A 1 106 ? 34.66700 23.32500 -3.57100 1.000 45.97178 78 PHE A C 1
ATOM 529 O O . PHE A 1 106 ? 35.33700 22.96200 -4.55000 1.000 44.83199 78 PHE A O 1
ATOM 537 N N . VAL A 1 107 ? 34.96600 22.99700 -2.31500 1.000 43.34949 79 VAL A N 1
ATOM 538 C CA . VAL A 1 107 ? 36.07900 22.11500 -2.00300 1.000 41.81808 79 VAL A CA 1
ATOM 539 C C . VAL A 1 107 ? 35.56000 20.67900 -2.03800 1.000 44.93050 79 VAL A C 1
ATOM 540 O O . VAL A 1 107 ? 34.74500 20.28000 -1.19600 1.000 46.16085 79 VAL A O 1
ATOM 544 N N . TYR A 1 108 ? 36.00900 19.91100 -3.02900 1.000 45.43272 80 TYR A N 1
ATOM 545 C CA . TYR A 1 108 ? 35.51200 18.54900 -3.24300 1.000 44.69576 80 TYR A CA 1
ATOM 546 C C . TYR A 1 108 ? 36.50900 17.47600 -2.81200 1.000 44.02159 80 TYR A C 1
ATOM 547 O O . TYR A 1 108 ? 37.69500 17.53800 -3.14500 1.000 41.57040 80 TYR A O 1
ATOM 556 N N . PHE A 1 109 ? 36.01700 16.47800 -2.08500 1.000 39.67732 81 PHE A N 1
ATOM 557 C CA . PHE A 1 109 ? 36.86000 15.36200 -1.68300 1.000 40.75466 81 PHE A CA 1
ATOM 558 C C . PHE A 1 109 ? 36.36400 14.07100 -2.35100 1.000 43.50309 81 PHE A C 1
ATOM 559 O O . PHE A 1 109 ? 35.24300 13.60800 -2.09500 1.000 43.22150 81 PHE A O 1
ATOM 567 N N . HIS A 1 110 ? 37.20200 13.49500 -3.21100 1.000 39.20002 82 HIS A N 1
ATOM 568 C CA . HIS A 1 110 ? 36.84500 12.29800 -3.97800 1.000 43.24787 82 HIS A CA 1
ATOM 569 C C . HIS A 1 110 ? 36.52400 11.10300 -3.06800 1.000 44.08906 82 HIS A C 1
ATOM 570 O O . HIS A 1 110 ? 36.97600 11.05200 -1.92200 1.000 37.27031 82 HIS A O 1
ATOM 577 N N . GLY A 1 111 ? 35.75600 10.14400 -3.58600 1.000 45.07005 83 GLY A N 1
ATOM 578 C CA . GLY A 1 111 ? 35.49500 8.90400 -2.86700 1.000 47.52487 83 GLY A CA 1
ATOM 579 C C . GLY A 1 111 ? 36.69000 7.96000 -2.88100 1.000 46.58981 83 GLY A C 1
ATOM 580 O O . GLY A 1 111 ? 37.82300 8.39300 -3.08500 1.000 47.41599 83 GLY A O 1
ATOM 581 N N . GLY A 1 112 ? 36.44900 6.66900 -2.67900 1.000 45.48124 84 GLY A N 1
ATOM 582 C CA . GLY A 1 112 ? 37.53100 5.69800 -2.74700 1.000 45.11327 84 GLY A CA 1
ATOM 583 C C . GLY A 1 112 ? 37.97100 5.13400 -1.39800 1.000 47.52595 84 GLY A C 1
ATOM 584 O O . GLY A 1 112 ? 39.10400 4.65000 -1.25700 1.000 43.59268 84 GLY A O 1
ATOM 585 N N . ALA A 1 113 ? 37.08400 5.21700 -0.40400 1.000 45.65984 85 ALA A N 1
ATOM 586 C CA . ALA A 1 113 ? 37.27500 4.52000 0.87400 1.000 49.53484 85 ALA A CA 1
ATOM 587 C C . ALA A 1 113 ? 38.61000 4.81700 1.57900 1.000 46.72028 85 ALA A C 1
ATOM 588 O O . ALA A 1 113 ? 39.19900 3.92100 2.18100 1.000 42.02945 85 ALA A O 1
ATOM 590 N N . PHE A 1 114 ? 39.07700 6.06100 1.47800 1.000 46.87847 86 PHE A N 1
ATOM 591 C CA . PHE A 1 114 ? 40.31100 6.50900 2.12700 1.000 43.61720 86 PHE A CA 1
ATOM 592 C C . PHE A 1 114 ? 41.58400 5.83800 1.62300 1.000 48.16234 86 PHE A C 1
ATOM 593 O O . PHE A 1 114 ? 42.67600 6.12800 2.14400 1.000 45.25416 86 PHE A O 1
ATOM 601 N N . CYS A 1 115 ? 41.47000 4.96000 0.62200 1.000 41.71126 87 CYS A N 1
ATOM 602 C CA . CYS A 1 115 ? 42.65100 4.20400 0.20100 1.000 42.76408 87 CYS A CA 1
ATOM 603 C C . CYS A 1 115 ? 42.84900 4.14500 -1.30700 1.000 43.54035 87 CYS A C 1
ATOM 604 O O . CYS A 1 115 ? 43.92100 3.76600 -1.77200 1.000 45.47142 87 CYS A O 1
ATOM 607 N N . VAL A 1 116 ? 41.82000 4.50000 -2.07300 1.000 40.54174 88 VAL A N 1
ATOM 608 C CA . VAL A 1 116 ? 41.97300 4.59600 -3.52600 1.000 40.07073 88 VAL A CA 1
ATOM 609 C C . VAL A 1 116 ? 41.40300 5.89200 -4.11600 1.000 40.15485 88 VAL A C 1
ATOM 610 O O . VAL A 1 116 ? 40.95500 6.79100 -3.38900 1.000 43.06910 88 VAL A O 1
ATOM 614 N N . GLU A 1 117 ? 41.43100 5.96100 -5.44800 1.000 40.31528 89 GLU A N 1
ATOM 615 C CA . GLU A 1 117 ? 40.99600 7.11700 -6.21800 1.000 41.13986 89 GLU A CA 1
ATOM 616 C C . GLU A 1 117 ? 41.92300 8.32500 -6.01900 1.000 42.67742 89 GLU A C 1
ATOM 617 O O . GLU A 1 117 ? 42.90800 8.27800 -5.26100 1.000 40.57243 89 GLU A O 1
ATOM 623 N N . SER A 1 118 ? 41.60800 9.40800 -6.71200 1.000 39.94321 90 SER A N 1
ATOM 624 C CA . SER A 1 118 ? 42.55800 10.49400 -6.85100 1.000 42.08792 90 SER A CA 1
ATOM 625 C C . SER A 1 118 ? 41.81600 11.78000 -7.13900 1.000 40.93087 90 SER A C 1
ATOM 626 O O . SER A 1 118 ? 40.69300 11.75000 -7.64800 1.000 40.62335 90 SER A O 1
ATOM 629 N N . ALA A 1 119 ? 42.43600 12.91200 -6.82700 1.000 38.37199 91 ALA A N 1
ATOM 630 C CA . ALA A 1 119 ? 41.82200 14.19900 -7.12200 1.000 39.89483 91 ALA A CA 1
ATOM 631 C C . ALA A 1 119 ? 41.89000 14.52900 -8.61800 1.000 42.86425 91 ALA A C 1
ATOM 632 O O . ALA A 1 119 ? 41.24200 15.46900 -9.07700 1.000 37.25508 91 ALA A O 1
ATOM 634 N N . PHE A 1 120 ? 42.67300 13.75700 -9.36900 1.000 41.50097 92 PHE A N 1
ATOM 635 C CA . PHE A 1 120 ? 43.03000 14.14400 -10.72700 1.000 41.20125 92 PHE A CA 1
ATOM 636 C C . PHE A 1 120 ? 42.53400 13.16800 -11.78300 1.000 42.63642 92 PHE A C 1
ATOM 637 O O . PHE A 1 120 ? 42.97000 13.23100 -12.93900 1.000 41.48172 92 PHE A O 1
ATOM 645 N N . SER A 1 121 ? 41.63100 12.26800 -11.40800 1.000 41.32894 93 SER A N 1
ATOM 646 C CA . SER A 1 121 ? 41.22900 11.20000 -12.32400 1.000 38.53936 93 SER A CA 1
ATOM 647 C C . SER A 1 121 ? 40.30900 11.71300 -13.43000 1.000 39.77836 93 SER A C 1
ATOM 648 O O . SER A 1 121 ? 39.64500 12.75100 -13.28400 1.000 36.55782 93 SER A O 1
ATOM 651 N N . PHE A 1 122 ? 40.29100 10.97400 -14.53600 1.000 36.66220 94 PHE A N 1
ATOM 652 C CA . PHE A 1 122 ? 39.38800 11.23200 -15.65200 1.000 39.61012 94 PHE A CA 1
ATOM 653 C C . PHE A 1 122 ? 37.96500 11.48300 -15.15600 1.000 41.64639 94 PHE A C 1
ATOM 654 O O . PHE A 1 122 ? 37.32900 12.47000 -15.53400 1.000 40.34750 94 PHE A O 1
ATOM 662 N N . PHE A 1 123 ? 37.46800 10.61000 -14.28900 1.000 41.95691 95 PHE A N 1
ATOM 663 C CA . PHE A 1 123 ? 36.11900 10.80100 -13.75600 1.000 43.67775 95 PHE A CA 1
ATOM 664 C C . PHE A 1 123 ? 35.93500 12.09600 -12.96400 1.000 41.10192 95 PHE A C 1
ATOM 665 O O . PHE A 1 123 ? 34.99200 12.85500 -13.22900 1.000 42.68998 95 PHE A O 1
ATOM 673 N N . VAL A 1 124 ? 36.81100 12.34900 -11.99300 1.000 42.55725 96 VAL A N 1
ATOM 674 C CA . VAL A 1 124 ? 36.67400 13.55400 -11.16400 1.000 42.87887 96 VAL A CA 1
ATOM 675 C C . VAL A 1 124 ? 36.8470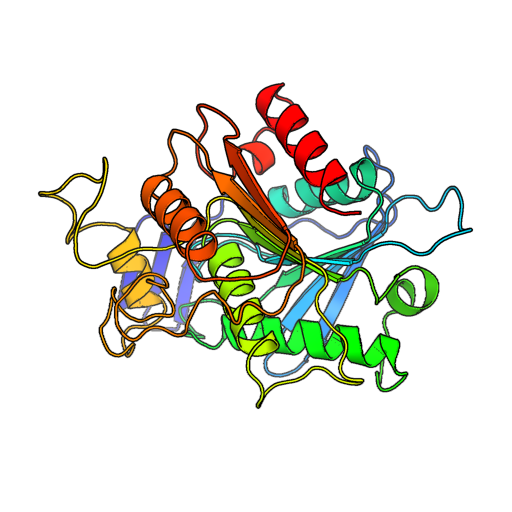0 14.84000 -12.00000 1.000 43.26183 96 VAL A C 1
ATOM 676 O O . VAL A 1 124 ? 36.07400 15.78900 -11.86200 1.000 43.80941 96 VAL A O 1
ATOM 680 N N . HIS A 1 125 ? 37.84300 14.83600 -12.88400 1.000 42.31365 97 HIS A N 1
ATOM 681 C CA . HIS A 1 125 ? 38.11700 15.96400 -13.77500 1.000 43.33268 97 HIS A CA 1
ATOM 682 C C . HIS A 1 125 ? 36.88700 16.31200 -14.60000 1.000 44.98503 97 HIS A C 1
ATOM 683 O O . HIS A 1 125 ? 36.43900 17.46800 -14.63100 1.000 42.10797 97 HIS A O 1
ATOM 690 N N . ARG A 1 126 ? 36.34200 15.30000 -15.26600 1.000 40.10558 98 ARG A N 1
ATOM 691 C CA . ARG A 1 126 ? 35.19600 15.49500 -16.14000 1.000 42.78550 98 ARG A CA 1
ATOM 692 C C . ARG A 1 126 ? 33.95900 15.90600 -15.33200 1.000 45.31466 98 ARG A C 1
ATOM 693 O O . ARG A 1 126 ? 33.20700 16.78200 -15.74100 1.000 39.72947 98 ARG A O 1
ATOM 701 N N . TYR A 1 127 ? 33.77500 15.30200 -14.16300 1.000 40.71553 99 TYR A N 1
ATOM 702 C CA . TYR A 1 127 ? 32.64000 15.65200 -13.30400 1.000 42.88966 99 TYR A CA 1
ATOM 703 C C . TYR A 1 127 ? 32.73100 17.09600 -12.81100 1.000 44.24001 99 TYR A C 1
ATOM 704 O O . TYR A 1 127 ? 31.75700 17.83400 -12.86700 1.000 43.25373 99 TYR A O 1
ATOM 713 N N . LEU A 1 128 ? 33.90000 17.50800 -12.33800 1.000 40.33950 100 LEU A N 1
ATOM 714 C CA . LEU A 1 128 ? 34.01000 18.86000 -11.81200 1.000 40.12713 100 LEU A CA 1
ATOM 715 C C . LEU A 1 128 ? 33.97300 19.91300 -12.93400 1.000 44.67431 100 LEU A C 1
ATOM 716 O O . LEU A 1 128 ? 33.49700 21.03300 -12.71500 1.000 45.04291 100 LEU A O 1
ATOM 721 N N . ASN A 1 129 ? 34.44100 19.55700 -14.13300 1.000 41.69162 101 ASN A N 1
ATOM 722 C CA . ASN A 1 129 ? 34.29300 20.45600 -15.27600 1.000 41.93038 101 ASN A CA 1
ATOM 723 C C . ASN A 1 129 ? 32.81400 20.73400 -15.50100 1.000 44.32319 101 ASN A C 1
ATOM 724 O O . ASN A 1 129 ? 32.41100 21.88500 -15.70900 1.000 46.27980 101 ASN A O 1
ATOM 729 N N . ILE A 1 130 ? 32.00000 19.68100 -15.43900 1.000 42.38026 102 ILE A N 1
ATOM 730 C CA . ILE A 1 130 ? 30.56300 19.84500 -15.63000 1.000 44.99981 102 ILE A CA 1
ATOM 731 C C . ILE A 1 130 ? 29.94600 20.67400 -14.49400 1.000 46.99327 102 ILE A C 1
ATOM 732 O O . ILE A 1 130 ? 29.16800 21.59800 -14.73400 1.000 46.67532 102 ILE A O 1
ATOM 737 N N . LEU A 1 131 ? 30.31200 20.35500 -13.25900 1.000 44.40152 103 LEU A N 1
ATOM 738 C CA . LEU A 1 131 ? 29.73300 21.03700 -12.10500 1.000 46.66434 103 LEU A CA 1
ATOM 739 C C . LEU A 1 131 ? 30.09800 22.52100 -12.10700 1.000 45.24364 103 LEU A C 1
ATOM 740 O O . LEU A 1 131 ? 29.23700 23.37800 -11.91200 1.000 48.59190 103 LEU A O 1
ATOM 745 N N . ALA A 1 132 ? 31.38300 22.80300 -12.30900 1.000 46.01422 104 ALA A N 1
ATOM 746 C CA . ALA A 1 132 ? 31.88400 24.16500 -12.29900 1.000 45.26709 104 ALA A CA 1
ATOM 747 C C . ALA A 1 132 ? 31.21200 24.98600 -13.38800 1.000 47.33929 104 ALA A C 1
ATOM 748 O O . ALA A 1 132 ? 30.85900 26.14100 -13.16300 1.000 48.17303 104 ALA A O 1
ATOM 750 N N . SER A 1 133 ? 31.02500 24.39400 -14.56400 1.000 45.46418 105 SER A N 1
ATOM 751 C CA . SER A 1 133 ? 30.35100 25.11200 -15.64500 1.000 47.85354 105 SER A CA 1
ATOM 752 C C . SER A 1 133 ? 28.84400 25.21200 -15.44900 1.000 48.13185 105 SER A C 1
ATOM 753 O O . SER A 1 133 ? 28.27000 26.28100 -15.66000 1.000 48.90844 105 SER A O 1
ATOM 756 N N . GLN A 1 134 ? 28.19400 24.12000 -15.05700 1.000 48.52962 106 GLN A N 1
ATOM 757 C CA . GLN A 1 134 ? 26.74000 24.16300 -14.87900 1.000 51.95757 106 GLN A CA 1
ATOM 758 C C . GLN A 1 134 ? 26.34500 25.05300 -13.70800 1.000 50.53021 106 GLN A C 1
ATOM 759 O O . GLN A 1 134 ? 25.38900 25.81200 -13.80500 1.000 48.91756 106 GLN A O 1
ATOM 765 N N . ALA A 1 135 ? 27.08800 24.97700 -12.60800 1.000 48.54030 107 ALA A N 1
ATOM 766 C CA . ALA A 1 135 ? 26.72800 25.76500 -11.42700 1.000 50.16083 107 ALA A CA 1
ATOM 767 C C . ALA A 1 135 ? 27.40400 27.13300 -11.39400 1.000 50.08530 107 ALA A C 1
ATOM 768 O O . ALA A 1 135 ? 27.00300 28.00100 -10.61600 1.000 51.05928 107 ALA A O 1
ATOM 770 N N . ASN A 1 136 ? 28.43600 27.31000 -12.21900 1.000 47.98189 108 ASN A N 1
ATOM 771 C CA . ASN A 1 136 ? 29.18100 28.57200 -12.27000 1.000 48.86107 108 ASN A CA 1
ATOM 772 C C . ASN A 1 136 ? 29.89000 28.81800 -10.94400 1.000 49.89404 108 ASN A C 1
ATOM 773 O O . ASN A 1 136 ? 29.65500 29.82500 -10.27600 1.000 49.05627 108 ASN A O 1
ATOM 778 N N . ILE A 1 137 ? 30.76000 27.88700 -10.56900 1.000 46.03440 109 ILE A N 1
ATOM 779 C CA . ILE A 1 137 ? 31.48700 27.98500 -9.31700 1.000 46.34407 109 ILE A CA 1
ATOM 780 C C . ILE A 1 137 ? 32.91700 27.55800 -9.54400 1.000 47.43071 109 ILE A C 1
ATOM 781 O O . ILE A 1 137 ? 33.21700 26.86600 -10.51200 1.000 45.61423 109 ILE A O 1
ATOM 786 N N . ILE A 1 138 ? 33.80400 27.96900 -8.64900 1.000 46.03437 110 ILE A N 1
ATOM 787 C CA . ILE A 1 138 ? 35.16100 27.46400 -8.64900 1.000 44.73680 110 ILE A CA 1
ATOM 788 C C . ILE A 1 138 ? 35.16600 26.13900 -7.89200 1.000 46.44984 110 ILE A C 1
ATOM 789 O O . ILE A 1 138 ? 34.60300 26.05000 -6.80200 1.000 51.55101 110 ILE A O 1
ATOM 794 N N . ALA A 1 139 ? 35.77000 25.10100 -8.46300 1.000 43.29307 111 ALA A N 1
ATOM 795 C CA . ALA A 1 139 ? 35.92400 23.84700 -7.71900 1.000 41.48470 111 ALA A CA 1
ATOM 796 C C . ALA A 1 139 ? 37.37800 23.61400 -7.30900 1.000 43.26957 111 ALA A C 1
ATOM 797 O O . ALA A 1 139 ? 38.31100 23.99600 -8.02600 1.000 43.09509 111 ALA A O 1
ATOM 799 N N . VAL A 1 140 ? 37.56900 23.00800 -6.14000 1.000 39.95346 112 VAL A N 1
ATOM 800 C CA . VAL A 1 140 ? 38.90700 22.64500 -5.68300 1.000 42.53266 112 VAL A CA 1
ATOM 801 C C . VAL A 1 140 ? 38.88400 21.17400 -5.31700 1.000 40.67633 112 VAL A C 1
ATOM 802 O O . VAL A 1 140 ? 38.25100 20.78700 -4.33300 1.000 41.72274 112 VAL A O 1
ATOM 806 N N . SER A 1 141 ? 39.54200 20.34800 -6.12500 1.000 40.03298 113 SER A N 1
ATOM 807 C CA . SER A 1 141 ? 39.56400 18.90600 -5.87800 1.000 40.22827 113 SER A CA 1
ATOM 808 C C . SER A 1 141 ? 40.80600 18.54900 -5.07200 1.000 38.22307 113 SER A C 1
ATOM 809 O O . SER A 1 141 ? 41.93200 18.72100 -5.54200 1.000 40.01117 113 SER A O 1
ATOM 812 N N . VAL A 1 142 ? 40.60900 18.04300 -3.86400 1.000 39.94535 114 VAL A N 1
ATOM 813 C CA . VAL A 1 142 ? 41.74500 17.85200 -2.96800 1.000 39.48286 114 VAL A CA 1
ATOM 814 C C . VAL A 1 142 ? 42.32800 16.45400 -3.06800 1.000 40.15795 114 VAL A C 1
ATOM 815 O O . VAL A 1 142 ? 41.60100 15.45600 -2.98700 1.000 41.81243 114 VAL A O 1
ATOM 819 N N . ASP A 1 143 ? 43.64100 16.39100 -3.28000 1.000 40.25943 115 ASP A N 1
ATOM 820 C CA . ASP A 1 143 ? 44.34400 15.11800 -3.24600 1.000 41.85408 115 ASP A CA 1
ATOM 821 C C . ASP A 1 143 ? 44.86300 14.88000 -1.83200 1.000 39.23627 115 ASP A C 1
ATOM 822 O O . ASP A 1 143 ? 46.01400 15.18700 -1.52200 1.000 44.36828 115 ASP A O 1
ATOM 827 N N . PHE A 1 144 ? 43.99600 14.35900 -0.97100 1.000 40.07709 116 PHE A N 1
ATOM 828 C CA . PHE A 1 144 ? 44.35900 14.11500 0.43000 1.000 40.09846 116 PHE A CA 1
ATOM 829 C C . PHE A 1 144 ? 45.14100 12.80200 0.55700 1.000 42.15688 116 PHE A C 1
ATOM 830 O O . PHE A 1 144 ? 45.07500 11.94500 -0.33200 1.000 42.09304 116 PHE A O 1
ATOM 838 N N . ARG A 1 145 ? 45.88500 12.63900 1.64700 1.000 39.12309 117 ARG A N 1
ATOM 839 C CA . ARG A 1 145 ? 46.69500 11.43300 1.81400 1.000 40.70191 117 ARG A CA 1
ATOM 840 C C . ARG A 1 145 ? 45.83500 10.19000 2.00800 1.000 41.30712 117 ARG A C 1
ATOM 841 O O . ARG A 1 145 ? 44.70300 10.26500 2.50000 1.000 38.10673 117 ARG A O 1
ATOM 849 N N . LEU A 1 146 ? 46.38000 9.04600 1.61600 1.000 43.54677 118 LEU A N 1
ATOM 850 C CA . LEU A 1 146 ? 45.61600 7.80200 1.59200 1.000 41.57012 118 LEU A CA 1
ATOM 851 C C . LEU A 1 146 ? 46.27300 6.70500 2.41300 1.000 43.27669 118 LEU A C 1
ATOM 852 O O . LEU A 1 146 ? 47.48500 6.74200 2.67300 1.000 43.02824 118 LEU A O 1
ATOM 857 N N . LEU A 1 147 ? 45.47200 5.71200 2.78800 1.000 39.93637 119 LEU A N 1
ATOM 858 C CA . LEU A 1 147 ? 46.00600 4.46600 3.30000 1.000 43.11487 119 LEU A CA 1
ATOM 859 C C . LEU A 1 147 ? 46.73600 3.84600 2.12500 1.000 46.06593 119 LEU A C 1
ATOM 860 O O . LEU A 1 147 ? 46.38100 4.11100 0.97500 1.000 43.39141 119 LEU A O 1
ATOM 865 N N . PRO A 1 148 ? 47.73300 2.99000 2.38400 1.000 47.77372 120 PRO A N 1
ATOM 866 C CA . PRO A 1 148 ? 48.14000 2.43100 3.67600 1.000 47.19048 120 PRO A CA 1
ATOM 867 C C . PRO A 1 148 ? 49.09700 3.30200 4.48700 1.000 48.66189 120 PRO A C 1
ATOM 868 O O . PRO A 1 148 ? 49.25400 3.03800 5.67600 1.000 49.03462 120 PRO A O 1
ATOM 872 N N . HIS A 1 149 ? 49.73000 4.30500 3.88800 1.000 48.83378 121 HIS A N 1
ATOM 873 C CA . HIS A 1 149 ? 50.80300 5.00100 4.60900 1.000 51.23590 121 HIS A CA 1
ATOM 874 C C . HIS A 1 149 ? 50.32500 6.10000 5.56000 1.000 52.13679 121 HIS A C 1
ATOM 875 O O . HIS A 1 149 ? 51.04400 6.48400 6.48300 1.000 51.25072 121 HIS A O 1
ATOM 882 N N . HIS A 1 150 ? 49.11300 6.59600 5.34600 1.000 45.92864 122 HIS A N 1
ATOM 883 C CA . HIS A 1 150 ? 48.60200 7.67800 6.18200 1.000 46.97368 122 HIS A CA 1
ATOM 884 C C . HIS A 1 150 ? 47.19600 7.37000 6.73300 1.000 45.63156 122 HIS A C 1
ATOM 885 O O . HIS A 1 150 ? 46.18300 7.74800 6.12100 1.000 50.84091 122 HIS A O 1
ATOM 892 N N . PRO A 1 151 ? 47.13100 6.66500 7.87600 1.000 47.71905 123 PRO A N 1
ATOM 893 C CA . PRO A 1 151 ? 45.87600 6.36000 8.58100 1.000 46.78375 123 PRO A CA 1
ATOM 894 C C . PRO A 1 151 ? 45.11400 7.63500 8.95900 1.000 50.72654 123 PRO A C 1
ATOM 895 O O . PRO A 1 151 ? 45.73100 8.69000 9.14700 1.000 52.79096 123 PRO A O 1
ATOM 899 N N . LEU A 1 152 ? 43.79400 7.54500 9.08100 1.000 48.58674 124 LEU A N 1
ATOM 900 C CA . LEU A 1 152 ? 43.02700 8.64300 9.65600 1.000 50.04809 124 LEU A CA 1
ATOM 901 C C . LEU A 1 152 ? 43.59600 8.91800 11.04500 1.000 50.88232 124 LEU A C 1
ATOM 902 O O . LEU A 1 152 ? 44.07200 7.98900 11.71100 1.000 51.61429 124 LEU A O 1
ATOM 907 N N . PRO A 1 153 ? 43.54900 10.18300 11.49800 1.000 49.11824 125 PRO A N 1
ATOM 908 C CA . PRO A 1 153 ? 42.90500 11.32900 10.84000 1.000 48.619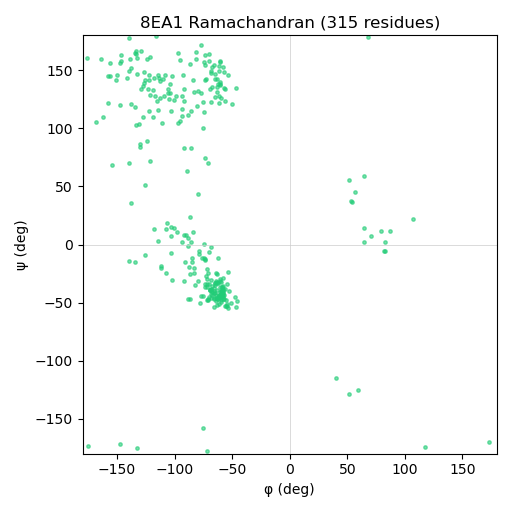00 125 PRO A CA 1
ATOM 909 C C . PRO A 1 153 ? 43.73900 12.10900 9.81500 1.000 49.11567 125 PRO A C 1
ATOM 910 O O . PRO A 1 153 ? 43.40400 13.27800 9.57500 1.000 49.10383 125 PRO A O 1
ATOM 914 N N . ALA A 1 154 ? 44.76600 11.50900 9.21500 1.000 45.09450 126 ALA A N 1
ATOM 915 C CA . ALA A 1 154 ? 45.54200 12.20400 8.16600 1.000 47.20860 126 ALA A CA 1
ATOM 916 C C . ALA A 1 154 ? 44.68200 12.92100 7.10000 1.000 48.27417 126 ALA A C 1
ATOM 917 O O . ALA A 1 154 ? 44.86500 14.12300 6.83900 1.000 48.14982 126 ALA A O 1
ATOM 919 N N . ALA A 1 155 ? 43.75100 12.18800 6.48500 1.000 45.36395 127 ALA A N 1
ATOM 920 C CA . ALA A 1 155 ? 42.87900 12.76600 5.45300 1.000 43.69497 127 ALA A CA 1
ATOM 921 C C . ALA A 1 155 ? 42.06100 13.94100 5.98300 1.000 45.70002 127 ALA A C 1
ATOM 922 O O . ALA A 1 155 ? 41.85700 14.94100 5.28700 1.000 41.79741 127 ALA A O 1
ATOM 924 N N . TYR A 1 156 ? 41.57700 13.79600 7.21500 1.000 47.82054 128 TYR A N 1
ATOM 925 C CA . TYR A 1 156 ? 40.79100 14.83200 7.86100 1.000 46.92003 128 TYR A CA 1
ATOM 926 C C . TYR A 1 156 ? 41.64700 16.08800 8.00800 1.000 46.69560 128 TYR A C 1
ATOM 927 O O . TYR A 1 156 ? 41.18600 17.19600 7.69600 1.000 45.90249 128 TYR A O 1
ATOM 936 N N . GLU A 1 157 ? 42.88700 15.91100 8.48300 1.000 46.57830 129 GLU A N 1
ATOM 937 C CA . GLU A 1 157 ? 43.81900 17.02900 8.66400 1.000 45.75137 129 GLU A CA 1
ATOM 938 C C . GLU A 1 157 ? 44.09500 17.72400 7.33500 1.000 49.30537 129 GLU A C 1
ATOM 939 O O . GLU A 1 157 ? 44.09100 18.95600 7.26800 1.000 49.41209 129 GLU A O 1
ATOM 945 N N . ASP A 1 158 ? 44.32200 16.93500 6.28200 1.000 43.93076 130 ASP A N 1
ATOM 946 C CA . ASP A 1 158 ? 44.57100 17.49600 4.95700 1.000 45.60018 130 ASP A CA 1
ATOM 947 C C . ASP A 1 158 ? 43.39900 18.36000 4.50300 1.000 47.01337 130 ASP A C 1
ATOM 948 O O . ASP A 1 158 ? 43.59700 19.39000 3.86400 1.000 47.62177 130 ASP A O 1
ATOM 953 N N . GLY A 1 159 ? 42.18000 17.94400 4.84500 1.000 45.53215 131 GLY A N 1
ATOM 954 C CA . GLY A 1 159 ? 41.00200 18.73200 4.52300 1.000 45.25874 131 GLY A CA 1
ATOM 955 C C . GLY A 1 159 ? 41.00900 20.05300 5.28300 1.000 49.35101 131 GLY A C 1
ATOM 956 O O . GLY A 1 159 ? 40.67500 21.10500 4.73900 1.000 50.26112 131 GLY A O 1
ATOM 957 N N . TRP A 1 160 ? 41.40000 19.99600 6.55000 1.000 48.60122 132 TRP A N 1
ATOM 958 C CA . TRP A 1 160 ? 41.44700 21.19400 7.36600 1.000 51.28554 132 TRP A CA 1
ATOM 959 C C . TRP A 1 160 ? 42.56400 22.11300 6.86400 1.000 49.10422 132 TRP A C 1
ATOM 960 O O . TRP A 1 160 ? 42.40500 23.33400 6.83500 1.000 51.27937 132 TRP A O 1
ATOM 971 N N . THR A 1 161 ? 43.69100 21.52600 6.46700 1.000 46.43137 133 THR A N 1
ATOM 972 C CA . THR A 1 161 ? 44.78900 22.30700 5.89400 1.000 50.41516 133 THR A CA 1
ATOM 973 C C . THR A 1 161 ? 44.31300 23.07100 4.65100 1.000 49.30785 133 THR A C 1
ATOM 974 O O . THR A 1 161 ? 44.68200 24.22700 4.44000 1.000 49.46465 133 THR A O 1
ATOM 978 N N . THR A 1 162 ? 43.47000 22.41900 3.85400 1.000 45.99044 134 THR A N 1
ATOM 979 C CA . THR A 1 162 ? 42.93500 23.03600 2.64900 1.000 48.70773 134 THR A CA 1
ATOM 980 C C . THR A 1 162 ? 42.09500 24.25100 2.99600 1.000 47.99241 134 THR A C 1
ATOM 981 O O . THR A 1 162 ? 42.25100 25.31700 2.39100 1.000 50.68183 134 THR A O 1
ATOM 985 N N . LEU A 1 163 ? 41.21500 24.09900 3.98100 1.000 51.75934 135 LEU A N 1
ATOM 986 C CA . LEU A 1 163 ? 40.33200 25.20300 4.37300 1.000 53.16689 135 LEU A CA 1
ATOM 987 C C . LEU A 1 163 ? 41.10600 26.38800 4.95600 1.000 51.63186 135 LEU A C 1
ATOM 988 O O . LEU A 1 163 ? 40.79900 27.54500 4.63600 1.000 51.24865 135 LEU A O 1
ATOM 993 N N . GLN A 1 164 ? 42.10700 26.11200 5.79400 1.000 51.14167 136 GLN A N 1
ATOM 994 C CA . GLN A 1 164 ? 42.96900 27.18700 6.30200 1.000 52.89156 136 GLN A CA 1
ATOM 995 C C . GLN A 1 164 ? 43.61800 27.91900 5.12200 1.000 52.11832 136 GLN A C 1
ATOM 996 O O . GLN A 1 164 ? 43.63700 29.14900 5.06300 1.000 51.58063 136 GLN A O 1
ATOM 1002 N N . TRP A 1 165 ? 44.14000 27.13700 4.18500 1.000 50.30826 137 TRP A N 1
ATOM 1003 C CA . TRP A 1 165 ? 44.81600 27.67500 3.01500 1.000 52.16870 137 TRP A CA 1
ATOM 1004 C C . TRP A 1 165 ? 43.88900 28.61500 2.25000 1.000 51.27742 137 TRP A C 1
ATOM 1005 O O . TRP A 1 165 ? 44.27200 29.73600 1.92000 1.000 49.42578 137 TRP A O 1
ATOM 1016 N N . ILE A 1 166 ? 42.65800 28.17000 2.02200 1.000 50.34094 138 ILE A N 1
ATOM 1017 C CA . ILE A 1 166 ? 41.63500 29.01000 1.40300 1.000 54.49618 138 ILE A CA 1
ATOM 1018 C C . ILE A 1 166 ? 41.32000 30.28800 2.19600 1.000 52.89728 138 ILE A C 1
ATOM 1019 O O . ILE A 1 166 ? 41.28200 31.38100 1.62500 1.000 55.50868 138 ILE A O 1
ATOM 1024 N N . ALA A 1 167 ? 41.10700 30.15500 3.50000 1.000 54.42106 139 ALA A N 1
ATOM 1025 C CA . ALA A 1 167 ? 40.79100 31.31600 4.33500 1.000 59.16154 139 ALA A CA 1
ATOM 1026 C C . ALA A 1 167 ? 41.94100 32.32200 4.38900 1.000 55.83664 139 ALA A C 1
ATOM 1027 O O . ALA A 1 167 ? 41.71300 33.52400 4.52900 1.000 59.60246 139 ALA A O 1
ATOM 1029 N N . SER A 1 168 ? 43.17400 31.83000 4.28800 1.000 55.03698 140 SER A N 1
ATOM 1030 C CA . SER A 1 168 ? 44.34000 32.71600 4.29600 1.000 58.77765 140 SER A CA 1
ATOM 1031 C C . SER A 1 168 ? 44.34900 33.66100 3.07700 1.000 62.11461 140 SER A C 1
ATOM 1032 O O . SER A 1 168 ? 44.94700 34.74000 3.12700 1.000 63.18065 140 SER A O 1
ATOM 1035 N N . HIS A 1 169 ? 43.67700 33.26200 1.99500 1.000 56.07907 141 HIS A N 1
ATOM 1036 C CA . HIS A 1 169 ? 43.46500 34.16500 0.86000 1.000 59.98861 141 HIS A CA 1
ATOM 1037 C C . HIS A 1 169 ? 42.50400 35.30300 1.20000 1.000 62.77513 141 HIS A C 1
ATOM 1038 O O . HIS A 1 169 ? 42.69700 36.44400 0.76100 1.000 66.45174 141 HIS A O 1
ATOM 1045 N N . ALA A 1 170 ? 41.46200 34.99000 1.96600 1.000 61.76782 142 ALA A N 1
ATOM 1046 C CA . ALA A 1 170 ? 40.43000 35.97600 2.30400 1.000 63.45783 142 ALA A CA 1
ATOM 1047 C C . ALA A 1 170 ? 40.92800 37.12300 3.17800 1.000 66.48526 142 ALA A C 1
ATOM 1048 O O . ALA A 1 170 ? 40.49200 38.26500 3.00900 1.000 72.49595 142 ALA A O 1
ATOM 1050 N N . ASN A 1 171 ? 41.82500 36.82600 4.11700 1.000 70.10974 143 ASN A N 1
ATOM 1051 C CA . ASN A 1 171 ? 42.36600 37.87400 4.98700 1.000 71.40294 143 ASN A CA 1
ATOM 1052 C C . ASN A 1 171 ? 43.80900 38.27000 4.66000 1.000 73.04548 143 ASN A C 1
ATOM 1053 O O . ASN A 1 171 ? 44.49100 38.86900 5.49000 1.000 72.60066 143 ASN A O 1
ATOM 1058 N N . ASN A 1 172 ? 44.26300 37.94400 3.45100 1.000 77.79715 144 ASN A N 1
ATOM 1059 C CA . ASN A 1 172 ? 45.60500 38.32800 3.00100 1.000 79.46821 144 ASN A CA 1
ATOM 1060 C C . ASN A 1 172 ? 46.73800 37.84100 3.91300 1.000 78.57063 144 ASN A C 1
ATOM 1061 O O . ASN A 1 172 ? 47.65500 38.59500 4.22600 1.000 80.86805 144 ASN A O 1
ATOM 1066 N N . THR A 1 173 ? 46.66900 36.58100 4.33100 1.000 72.38219 145 THR A N 1
ATOM 1067 C CA . THR A 1 173 ? 47.76500 35.95900 5.06600 1.000 70.22960 145 THR A CA 1
ATOM 1068 C C . THR A 1 173 ? 48.40800 34.80800 4.27800 1.000 72.68192 145 THR A C 1
ATOM 1069 O O . THR A 1 173 ? 49.30400 34.12800 4.78800 1.000 74.47974 145 THR A O 1
ATOM 1073 N N . ALA A 1 174 ? 47.95300 34.57800 3.04400 1.000 69.80023 146 ALA A N 1
ATOM 1074 C CA . ALA A 1 174 ? 48.54000 33.51700 2.21600 1.000 68.93697 146 ALA A CA 1
ATOM 1075 C C . ALA A 1 174 ? 49.92300 33.93600 1.71600 1.000 73.44715 146 ALA A C 1
ATOM 1076 O O . ALA A 1 174 ? 50.14000 35.10100 1.37900 1.000 78.73655 146 ALA A O 1
ATOM 1078 N N . THR A 1 175 ? 50.85300 32.98600 1.66800 1.000 79.41717 147 THR A N 1
ATOM 1079 C CA . THR A 1 175 ? 52.24100 33.27900 1.30100 1.000 82.02488 147 THR A CA 1
ATOM 1080 C C . THR A 1 175 ? 52.47600 33.19900 -0.20800 1.000 83.53339 147 THR A C 1
ATOM 1081 O O . THR A 1 175 ? 53.11000 34.08700 -0.78600 1.000 86.69652 147 THR A O 1
ATOM 1085 N N . ASN A 1 176 ? 51.97700 32.13500 -0.83600 1.000 76.35616 148 ASN A N 1
ATOM 1086 C CA . ASN A 1 176 ? 52.00000 32.02000 -2.29200 1.000 76.48375 148 ASN A CA 1
ATOM 1087 C C . ASN A 1 176 ? 50.58500 31.87200 -2.81800 1.000 71.59374 148 ASN A C 1
ATOM 1088 O O . ASN A 1 176 ? 50.19400 30.79400 -3.26500 1.000 70.52968 148 ASN A O 1
ATOM 1093 N N . PRO A 1 177 ? 49.81000 32.96200 -2.77100 1.000 66.38979 149 PRO A N 1
ATOM 1094 C CA . PRO A 1 177 ? 48.37400 32.85700 -3.05100 1.000 62.49185 149 PRO A CA 1
ATOM 1095 C C . PRO A 1 177 ? 48.05400 32.43300 -4.48700 1.000 62.04371 149 PRO A C 1
ATOM 1096 O O . PRO A 1 177 ? 48.75200 32.82500 -5.42900 1.000 60.85553 149 PRO A O 1
ATOM 1100 N N . GLU A 1 178 ? 47.01600 31.61200 -4.62800 1.000 55.90856 150 GLU A N 1
ATOM 1101 C CA . GLU A 1 178 ? 46.46600 31.24000 -5.92200 1.000 53.62279 150 GLU A CA 1
ATOM 1102 C C . GLU A 1 178 ? 45.67400 32.42000 -6.49500 1.000 52.30582 150 GLU A C 1
ATOM 1103 O O . GLU A 1 178 ? 44.65200 32.81600 -5.93600 1.000 49.35439 150 GLU A O 1
ATOM 1109 N N . PRO A 1 179 ? 46.15100 32.99800 -7.60700 1.000 51.72107 151 PRO A N 1
ATOM 1110 C CA . PRO A 1 179 ? 45.50900 34.21400 -8.13200 1.000 52.94275 151 PRO A CA 1
ATOM 1111 C C . PRO A 1 179 ? 44.03900 34.03100 -8.50900 1.000 50.26840 151 PRO A C 1
ATOM 1112 O O . PRO A 1 179 ? 43.26400 34.98500 -8.39100 1.000 50.71445 151 PRO A O 1
ATOM 1116 N N . TRP A 1 180 ? 43.66200 32.83200 -8.94300 1.000 47.76141 152 TRP A N 1
ATOM 1117 C CA . TRP A 1 180 ? 42.26400 32.56100 -9.27600 1.000 48.26229 152 TRP A CA 1
ATOM 1118 C C . TRP A 1 180 ? 41.36100 32.81700 -8.07600 1.000 50.78654 152 TRP A C 1
ATOM 1119 O O . TRP A 1 180 ? 40.25800 33.33900 -8.23300 1.000 49.36991 152 TRP A O 1
ATOM 1130 N N . LEU A 1 181 ? 41.83900 32.45700 -6.88300 1.000 47.97424 153 LEU A N 1
ATOM 1131 C CA . LEU A 1 181 ? 41.08200 32.68500 -5.64900 1.000 51.96663 153 LEU A CA 1
ATOM 1132 C C . LEU A 1 181 ? 40.98000 34.17300 -5.35000 1.000 51.52695 153 LEU A C 1
ATOM 1133 O O . LEU A 1 181 ? 39.90200 34.67000 -5.03900 1.000 52.69914 153 LEU A O 1
ATOM 1138 N N . LEU A 1 182 ? 42.09700 34.88900 -5.46000 1.000 52.23950 154 LEU A N 1
ATOM 1139 C CA . LEU A 1 182 ? 42.09100 36.32400 -5.19400 1.000 52.43826 154 LEU A CA 1
ATOM 1140 C C . LEU A 1 182 ? 41.23400 37.08000 -6.20200 1.000 55.13094 154 LEU A C 1
ATOM 1141 O O . LEU A 1 182 ? 40.60800 38.09400 -5.86300 1.000 54.13415 154 LEU A O 1
ATOM 1146 N N . ASN A 1 183 ? 41.20100 36.59800 -7.44000 1.000 52.73737 155 ASN A N 1
ATOM 1147 C CA . ASN A 1 183 ? 40.52600 37.36300 -8.49800 1.000 53.71784 155 ASN A CA 1
ATOM 1148 C C . ASN A 1 183 ? 39.05500 37.01500 -8.70500 1.000 51.10541 155 ASN A C 1
ATOM 1149 O O . ASN A 1 183 ? 38.26100 37.87800 -9.06200 1.000 53.66475 155 ASN A O 1
ATOM 1154 N N . HIS A 1 184 ? 38.69300 35.76000 -8.45200 1.000 48.20941 156 HIS A N 1
ATOM 1155 C CA . HIS A 1 184 ? 37.38000 35.27100 -8.85100 1.000 50.64439 156 HIS A CA 1
ATOM 1156 C C . HIS A 1 184 ? 36.53200 34.63200 -7.73600 1.000 53.05679 156 HIS A C 1
ATOM 1157 O O . HIS A 1 184 ? 35.34600 34.34700 -7.93700 1.000 50.34805 156 HIS A O 1
ATOM 1164 N N . ALA A 1 185 ? 37.12900 34.40700 -6.56700 1.000 50.20888 157 ALA A N 1
ATOM 1165 C CA . ALA A 1 185 ? 36.44600 33.65100 -5.52100 1.000 52.38100 157 ALA A CA 1
ATOM 1166 C C . ALA A 1 185 ? 35.67200 34.55100 -4.56500 1.000 56.59917 157 ALA A C 1
ATOM 1167 O O . ALA A 1 185 ? 36.18900 35.57300 -4.09700 1.000 55.02869 157 ALA A O 1
ATOM 1169 N N . ASP A 1 186 ? 34.43000 34.16900 -4.27800 1.000 54.53275 158 ASP A N 1
ATOM 1170 C CA . ASP A 1 186 ? 33.66000 34.80400 -3.21100 1.000 55.13985 158 ASP A CA 1
ATOM 1171 C C . ASP A 1 186 ? 33.83800 33.95800 -1.94900 1.000 57.97665 158 ASP A C 1
ATOM 1172 O O . ASP A 1 186 ? 33.27000 32.86700 -1.82300 1.000 55.12783 158 ASP A O 1
ATOM 1177 N N . PHE A 1 187 ? 34.62500 34.47500 -1.01500 1.000 59.37958 159 PHE A N 1
ATOM 1178 C CA . PHE A 1 187 ? 35.00300 33.72200 0.17400 1.000 60.10719 159 PHE A CA 1
ATOM 1179 C C . PHE A 1 187 ? 33.87200 33.57000 1.18400 1.000 56.10293 159 PHE A C 1
ATOM 1180 O O . PHE A 1 187 ? 33.95900 32.75000 2.08900 1.000 60.97334 159 PHE A O 1
ATOM 1188 N N . ASN A 1 188 ? 32.80400 34.33900 1.01000 1.000 55.51700 160 ASN A N 1
ATOM 1189 C CA . ASN A 1 188 ? 31.62600 34.18600 1.85100 1.000 61.18605 160 ASN A CA 1
ATOM 1190 C C . ASN A 1 188 ? 30.67200 33.11100 1.32900 1.000 60.42939 160 ASN A C 1
ATOM 1191 O O . ASN A 1 188 ? 29.61200 32.88800 1.90800 1.000 61.66631 160 ASN A O 1
ATOM 1196 N N . LYS A 1 189 ? 31.05800 32.44500 0.23800 1.000 58.99832 161 LYS A N 1
ATOM 1197 C CA . LYS A 1 189 ? 30.25700 31.35200 -0.31300 1.000 57.09413 161 LYS A CA 1
ATOM 1198 C C . LYS A 1 189 ? 31.07900 30.08500 -0.47100 1.000 54.28473 161 LYS A C 1
ATOM 1199 O O . LYS A 1 189 ? 31.11800 29.46400 -1.54300 1.000 54.90334 161 LYS A O 1
ATOM 1205 N N . LEU A 1 190 ? 31.74300 29.71500 0.62000 1.000 53.08182 162 LEU A N 1
ATOM 1206 C CA . LEU A 1 190 ? 32.53000 28.48900 0.69100 1.000 53.51503 162 LEU A CA 1
ATOM 1207 C C . LEU A 1 190 ? 31.67200 27.24400 0.95900 1.000 55.70884 162 LEU A C 1
ATOM 1208 O O . LEU A 1 190 ? 31.00000 27.14300 1.99700 1.000 55.91538 162 LEU A O 1
ATOM 1213 N N . TYR A 1 191 ? 31.70300 26.30300 0.01800 1.000 50.92995 163 TYR A N 1
ATOM 1214 C CA . TYR A 1 191 ? 31.01600 25.02800 0.17200 1.000 49.80527 163 TYR A CA 1
ATOM 1215 C C . TYR A 1 191 ? 32.03800 23.90100 0.26100 1.000 51.77094 163 TYR A C 1
ATOM 1216 O O . TYR A 1 191 ? 33.06900 23.91400 -0.42100 1.000 45.96020 163 TYR A O 1
ATOM 1225 N N . VAL A 1 192 ? 31.73800 22.91600 1.09800 1.000 50.04745 164 VAL A N 1
ATOM 1226 C CA . VAL A 1 192 ? 32.63300 21.78700 1.31800 1.000 44.99279 164 VAL A CA 1
ATOM 1227 C C . VAL A 1 192 ? 31.82300 20.51900 1.08300 1.000 48.12661 164 VAL A C 1
ATOM 1228 O O . VAL A 1 192 ? 30.66400 20.44200 1.49200 1.000 52.88435 164 VAL A O 1
ATOM 1232 N N . GLY A 1 193 ? 32.40900 19.52600 0.42100 1.000 49.85205 165 GLY A N 1
ATOM 1233 C CA . GLY A 1 193 ? 31.67900 18.29900 0.15000 1.000 45.37393 165 GLY A CA 1
ATOM 1234 C C . GLY A 1 193 ? 32.46700 17.17900 -0.52000 1.000 46.68335 165 GLY A C 1
ATOM 1235 O O . GLY A 1 193 ? 33.69100 17.27300 -0.70700 1.000 46.69039 165 GLY A O 1
ATOM 1236 N N . GLY A 1 194 ? 31.76600 16.10600 -0.88400 1.000 46.14387 166 GLY A N 1
ATOM 1237 C CA . GLY A 1 194 ? 32.40800 14.99200 -1.55500 1.000 44.80085 166 GLY A CA 1
ATOM 1238 C C . GLY A 1 194 ? 31.52000 13.78000 -1.74700 1.000 46.62639 166 GLY A C 1
ATOM 1239 O O . GLY A 1 194 ? 30.30700 13.83600 -1.52400 1.000 46.83431 166 GLY A O 1
ATOM 1240 N N . GLU A 1 195 ? 32.15400 12.68600 -2.16300 1.000 44.23964 167 GLU A N 1
ATOM 1241 C CA . GLU A 1 195 ? 31.51000 11.40900 -2.42200 1.000 46.64824 167 GLU A CA 1
ATOM 1242 C C . GLU A 1 195 ? 31.97700 10.39300 -1.38900 1.000 48.17066 167 GLU A C 1
ATOM 1243 O O . GLU A 1 195 ? 33.16600 10.36200 -1.03200 1.000 44.03513 167 GLU A O 1
ATOM 1249 N N . THR A 1 196 ? 31.04500 9.55600 -0.93900 1.000 46.68789 168 THR A N 1
ATOM 1250 C CA . THR A 1 196 ? 31.33500 8.45400 -0.01600 1.000 48.88679 168 THR A CA 1
ATOM 1251 C C . THR A 1 196 ? 32.34200 8.82300 1.06700 1.000 46.91442 168 THR A C 1
ATOM 1252 O O . THR A 1 196 ? 32.05000 9.70400 1.86900 1.000 50.11680 168 THR A O 1
ATOM 1256 N N . SER A 1 197 ? 33.52800 8.21300 1.08800 1.000 44.23150 169 SER A N 1
ATOM 1257 C CA . SER A 1 197 ? 34.49100 8.57100 2.14600 1.000 45.58748 169 SER A CA 1
ATOM 1258 C C . SER A 1 197 ? 34.93200 10.03800 2.09600 1.000 46.32246 169 SER A C 1
ATOM 1259 O O . SER A 1 197 ? 35.19600 10.63400 3.13800 1.000 44.14130 169 SER A O 1
ATOM 1262 N N . GLY A 1 198 ? 35.00700 10.61200 0.89200 1.000 47.29498 170 GLY A N 1
ATOM 1263 C CA . GLY A 1 198 ? 35.25400 12.03600 0.76100 1.000 43.50317 170 GLY A CA 1
ATOM 1264 C C . GLY A 1 198 ? 34.16400 12.81300 1.47700 1.000 44.87136 170 GLY A C 1
ATOM 1265 O O . GLY A 1 198 ? 34.42600 13.84900 2.10300 1.000 42.53811 170 GLY A O 1
ATOM 1266 N N . ALA A 1 199 ? 32.93500 12.30700 1.41500 1.000 42.83952 171 ALA A N 1
ATOM 1267 C CA . ALA A 1 199 ? 31.83100 12.99800 2.07400 1.000 46.67739 171 ALA A CA 1
ATOM 1268 C C . ALA A 1 199 ? 31.90300 12.84000 3.60000 1.000 47.46501 171 ALA A C 1
ATOM 1269 O O . ALA A 1 199 ? 31.52600 13.74900 4.34200 1.000 48.85846 171 ALA A O 1
ATOM 1271 N N . ASN A 1 200 ? 32.38800 11.68500 4.05600 1.000 45.16686 172 ASN A N 1
ATOM 1272 C CA . ASN A 1 200 ? 32.70400 11.47700 5.46900 1.000 48.74530 172 ASN A CA 1
ATOM 1273 C C . ASN A 1 200 ? 33.76000 12.49800 5.90300 1.000 49.40387 172 ASN A C 1
ATOM 1274 O O . ASN A 1 200 ? 33.70100 13.04600 7.01400 1.000 46.06296 172 ASN A O 1
ATOM 1279 N N . LEU A 1 201 ? 34.71800 12.75600 5.01200 1.000 47.28574 173 LEU A N 1
ATOM 1280 C CA . LEU A 1 201 ? 35.79400 13.70600 5.28200 1.000 47.40413 173 LEU A CA 1
ATOM 1281 C C . LEU A 1 201 ? 35.21400 15.10200 5.47100 1.000 47.50978 173 LEU A C 1
ATOM 1282 O O . LEU A 1 201 ? 35.49800 15.76400 6.46800 1.000 52.06071 173 LEU A O 1
ATOM 1287 N N . ALA A 1 202 ? 34.40400 15.55000 4.51200 1.000 46.41886 174 ALA A N 1
ATOM 1288 C CA . ALA A 1 202 ? 33.74500 16.85100 4.62600 1.000 46.79900 174 ALA A CA 1
ATOM 1289 C C . ALA A 1 202 ? 32.90100 16.94500 5.91100 1.000 51.91071 174 ALA A C 1
ATOM 1290 O O . ALA A 1 202 ? 32.92000 17.97300 6.59400 1.000 52.99754 174 ALA A O 1
ATOM 1292 N N . HIS A 1 203 ? 32.15100 15.88700 6.21700 1.000 49.38216 175 HIS A N 1
ATOM 1293 C CA . HIS A 1 203 ? 31.30800 15.89100 7.42200 1.000 52.06986 175 HIS A CA 1
ATOM 1294 C C . HIS A 1 203 ? 32.15500 16.19800 8.64000 1.000 54.38649 175 HIS A C 1
ATOM 1295 O O . HIS A 1 203 ? 31.79900 17.04600 9.46000 1.000 55.87967 175 HIS A O 1
ATOM 1302 N N . ASN A 1 204 ? 33.28300 15.50200 8.74200 1.000 54.72770 176 ASN A N 1
ATOM 1303 C CA . ASN A 1 204 ? 34.21400 15.68700 9.84700 1.000 55.87581 176 ASN A CA 1
ATOM 1304 C C . ASN A 1 204 ? 34.71500 17.13400 9.90500 1.000 56.02653 176 ASN A C 1
ATOM 1305 O O . ASN A 1 204 ? 34.83900 17.71000 10.98300 1.000 56.67507 176 ASN A O 1
ATOM 1310 N N . LEU A 1 205 ? 34.98400 17.72800 8.74000 1.000 52.51666 177 LEU A N 1
ATOM 1311 C CA . LEU A 1 205 ? 35.42300 19.12000 8.69600 1.000 54.59330 177 LEU A CA 1
ATOM 1312 C C . LEU A 1 205 ? 34.34900 20.07100 9.23200 1.000 53.25453 177 LEU A C 1
ATOM 1313 O O . LEU A 1 205 ? 34.65700 21.04700 9.92000 1.000 52.09740 177 LEU A O 1
ATOM 1318 N N . LEU A 1 206 ? 33.09100 19.79700 8.90200 1.000 54.35426 178 LEU A N 1
ATOM 1319 C CA . LEU A 1 206 ? 31.99400 20.62500 9.38600 1.000 55.95305 178 LEU A CA 1
ATOM 1320 C C . LEU A 1 206 ? 31.93500 20.62500 10.92000 1.000 60.20164 178 LEU A C 1
ATOM 1321 O O . LEU A 1 206 ? 31.64600 21.66500 11.52900 1.000 59.33034 178 LEU A O 1
ATOM 1326 N N . LEU A 1 207 ? 32.23200 19.48000 11.54200 1.000 58.44344 179 LEU A N 1
ATOM 1327 C CA . LEU A 1 207 ? 32.23800 19.38900 13.01000 1.000 62.41407 179 LEU A CA 1
ATOM 1328 C C . LEU A 1 207 ? 33.38400 20.19100 13.59300 1.000 63.22627 179 LEU A C 1
ATOM 1329 O O . LEU A 1 207 ? 33.21300 20.88400 14.59700 1.000 62.83748 179 LEU A O 1
ATOM 1334 N N . ARG A 1 208 ? 34.55300 20.09200 12.96100 1.000 61.27126 180 ARG A N 1
ATOM 1335 C CA . ARG A 1 208 ? 35.73600 20.81100 13.43300 1.000 63.04652 180 ARG A CA 1
ATOM 1336 C C . ARG A 1 208 ? 35.41900 22.29300 13.42200 1.000 67.78576 180 ARG A C 1
ATOM 1337 O O . ARG A 1 208 ? 35.61600 22.98500 14.42000 1.000 68.30489 180 ARG A O 1
ATOM 1345 N N . ALA A 1 209 ? 34.88300 22.74900 12.29000 1.000 63.09975 181 ALA A N 1
ATOM 1346 C CA . ALA A 1 209 ? 34.50800 24.15000 12.08900 1.000 66.66857 181 ALA A CA 1
ATOM 1347 C C . ALA A 1 209 ? 33.49500 24.69000 13.10600 1.000 70.60238 181 ALA A C 1
ATOM 1348 O O . ALA A 1 209 ? 33.55400 25.86400 13.47200 1.000 74.44594 181 ALA A O 1
ATOM 1350 N N . GLY A 1 210 ? 32.56100 23.84300 13.53800 1.000 71.27757 182 GLY A N 1
ATOM 1351 C CA . GLY A 1 210 ? 31.51100 24.26300 14.45500 1.000 71.58615 182 GLY A CA 1
ATOM 1352 C C . GLY A 1 210 ? 31.85300 24.02400 15.91500 1.000 76.98876 182 GLY A C 1
ATOM 1353 O O . GLY A 1 210 ? 31.03600 24.26900 16.81200 1.000 78.40531 182 GLY A O 1
ATOM 1354 N N . ASN A 1 211 ? 33.06000 23.51800 16.14400 1.000 85.38401 183 ASN A N 1
ATOM 1355 C CA . ASN A 1 211 ? 33.62200 23.40400 17.48100 1.000 86.57673 183 ASN A CA 1
ATOM 1356 C C . ASN A 1 211 ? 34.18000 24.77300 17.90700 1.000 90.00664 183 ASN A C 1
ATOM 1357 O O . ASN A 1 211 ? 34.90400 25.42600 17.14400 1.000 89.36086 183 ASN A O 1
ATOM 1362 N N . GLY A 1 212 ? 33.83400 25.20800 19.11700 1.000 90.95743 184 GLY A N 1
ATOM 1363 C CA . GLY A 1 212 ? 34.251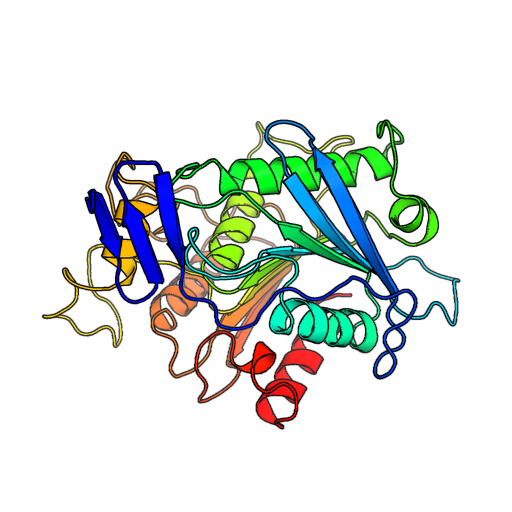00 26.51000 19.60800 1.000 89.64923 184 GLY A CA 1
ATOM 1364 C C . GLY A 1 212 ? 35.75400 26.72600 19.68200 1.000 94.19418 184 GLY A C 1
ATOM 1365 O O . GLY A 1 212 ? 36.23800 27.84600 19.49600 1.000 95.48775 184 GLY A O 1
ATOM 1366 N N . ASN A 1 213 ? 36.49500 25.65500 19.94800 1.000 95.03104 185 ASN A N 1
ATOM 1367 C CA . ASN A 1 213 ? 37.94800 25.73100 20.08100 1.000 96.95036 185 ASN A CA 1
ATOM 1368 C C . ASN A 1 213 ? 38.67000 25.85400 18.73900 1.000 97.08337 185 ASN A C 1
ATOM 1369 O O . ASN A 1 213 ? 39.86700 26.14300 18.69200 1.000 97.62606 185 ASN A O 1
ATOM 1370 N N . GLN A 1 214 ? 37.94000 25.63200 17.65100 1.000 94.57486 186 GLN A N 1
ATOM 1371 C CA . GLN A 1 214 ? 38.53700 25.62300 16.32000 1.000 94.52348 186 GLN A CA 1
ATOM 1372 C C . GLN A 1 214 ? 37.93800 26.70500 15.43300 1.000 91.83870 186 GLN A C 1
ATOM 1373 O O . GLN A 1 214 ? 36.71800 26.86800 15.37200 1.000 93.21245 186 GLN A O 1
ATOM 1379 N N . SER A 1 215 ? 38.79800 27.45100 14.75100 1.000 85.35899 187 SER A N 1
ATOM 1380 C CA . SER A 1 215 ? 38.32400 28.44600 13.79800 1.000 83.71856 187 SER A CA 1
ATOM 1381 C C . SER A 1 215 ? 39.29000 28.57400 12.62400 1.000 78.26550 187 SER A C 1
ATOM 1382 O O . SER A 1 215 ? 40.43400 28.12300 12.69300 1.000 77.86050 187 SER A O 1
ATOM 1385 N N . LEU A 1 216 ? 38.82000 29.17500 11.54000 1.000 72.55642 188 LEU A N 1
ATOM 1386 C CA . LEU A 1 216 ? 39.65200 29.34500 10.35900 1.000 68.20816 188 LEU A CA 1
ATOM 1387 C C . LEU A 1 216 ? 40.27800 30.73100 10.43400 1.000 69.42499 188 LEU A C 1
ATOM 1388 O O . LEU A 1 216 ? 39.77400 31.58300 11.16200 1.000 71.49120 188 LEU A O 1
ATOM 1393 N N . PRO A 1 217 ? 41.39700 30.95000 9.71600 1.000 66.48181 189 PRO A N 1
ATOM 1394 C CA . PRO A 1 217 ? 41.99500 32.29000 9.61700 1.000 63.69173 189 PRO A CA 1
ATOM 1395 C C . PRO A 1 217 ? 40.91400 33.32700 9.31100 1.000 68.80619 189 PRO A C 1
ATOM 1396 O O . PRO A 1 217 ? 40.05600 33.05500 8.46000 1.000 66.13059 189 PRO A O 1
ATOM 1400 N N . GLY A 1 218 ? 40.93100 34.46500 10.00600 1.000 68.57953 190 GLY A N 1
ATOM 1401 C CA . GLY A 1 218 ? 39.93400 35.50800 9.80500 1.000 69.79421 190 GLY A CA 1
ATOM 1402 C C . GLY A 1 218 ? 38.54400 35.14700 10.30700 1.000 73.87080 190 GLY A C 1
ATOM 1403 O O . GLY A 1 218 ? 37.58100 35.88500 10.08600 1.000 76.32519 190 GLY A O 1
ATOM 1404 N N . ASP A 1 219 ? 38.45400 34.01200 10.99600 1.000 71.51742 191 ASP A N 1
ATOM 1405 C CA . ASP A 1 219 ? 37.18400 33.42400 11.43000 1.000 76.04728 191 ASP A CA 1
ATOM 1406 C C . ASP A 1 219 ? 36.19600 33.25400 10.27600 1.000 73.28274 191 ASP A C 1
ATOM 1407 O O . ASP A 1 219 ? 34.98800 33.44000 10.43600 1.000 73.82632 191 ASP A O 1
ATOM 1412 N N . LEU A 1 220 ? 36.73000 32.88400 9.11500 1.000 69.45193 192 LEU A N 1
ATOM 1413 C CA . LEU A 1 220 ? 35.91000 32.58300 7.95700 1.000 68.39788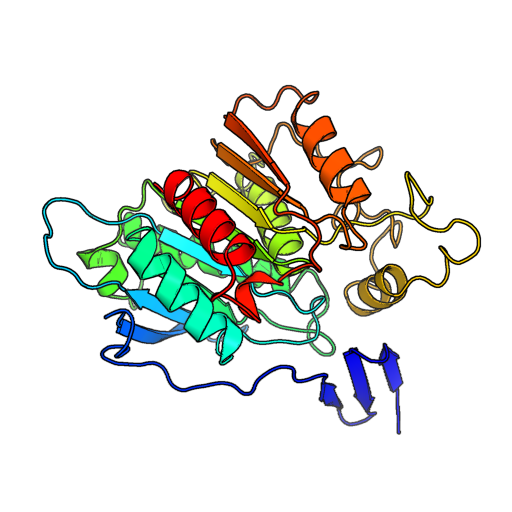 192 LEU A CA 1
ATOM 1414 C C . LEU A 1 220 ? 34.97500 31.41400 8.24600 1.000 65.48138 192 LEU A C 1
ATOM 1415 O O . LEU A 1 220 ? 35.37500 30.40500 8.83700 1.000 63.27552 192 LEU A O 1
ATOM 1420 N N . LYS A 1 221 ? 33.72700 31.54800 7.81800 1.000 66.79347 193 LYS A N 1
ATOM 1421 C CA . LYS A 1 221 ? 32.74900 30.48800 8.01100 1.000 65.50769 193 LYS A CA 1
ATOM 1422 C C . LYS A 1 221 ? 32.51200 29.69900 6.73000 1.000 67.09466 193 LYS A C 1
ATOM 1423 O O . LYS A 1 221 ? 32.56200 30.25300 5.62900 1.000 71.83600 193 LYS A O 1
ATOM 1429 N N . ILE A 1 222 ? 32.27800 28.39800 6.88100 1.000 57.68846 194 ILE A N 1
ATOM 1430 C CA . ILE A 1 222 ? 31.79100 27.55700 5.79200 1.000 57.46073 194 ILE A CA 1
ATOM 1431 C C . ILE A 1 222 ? 30.30700 27.83800 5.57300 1.000 62.22163 194 ILE A C 1
ATOM 1432 O O . ILE A 1 222 ? 29.50300 27.70600 6.49800 1.000 59.99258 194 ILE A O 1
ATOM 1437 N N . LEU A 1 223 ? 29.92900 28.22800 4.36200 1.000 59.17739 195 LEU A N 1
ATOM 1438 C CA . LEU A 1 223 ? 28.51700 28.47700 4.08400 1.000 60.51059 195 LEU A CA 1
ATOM 1439 C C . LEU A 1 223 ? 27.72000 27.17600 4.03300 1.000 60.16739 195 LEU A C 1
ATOM 1440 O O . LEU A 1 223 ? 26.66200 27.07200 4.64800 1.000 65.29671 195 LEU A O 1
ATOM 1445 N N . GLY A 1 224 ? 28.22300 26.18100 3.30200 1.000 57.65002 196 GLY A N 1
ATOM 1446 C CA . GLY A 1 224 ? 27.41500 25.00300 3.04800 1.000 56.45931 196 GLY A CA 1
ATOM 1447 C C . GLY A 1 224 ? 28.13900 23.67500 2.93000 1.000 56.46737 196 GLY A C 1
ATOM 1448 O O . GLY A 1 224 ? 29.32500 23.62100 2.60900 1.000 53.75469 196 GLY A O 1
ATOM 1449 N N . GLY A 1 225 ? 27.41000 22.59200 3.18100 1.000 54.68997 197 GLY A N 1
ATOM 1450 C CA . GLY A 1 225 ? 27.96600 21.26100 3.03300 1.000 53.86512 197 GLY A CA 1
ATOM 1451 C C . GLY A 1 225 ? 27.17300 20.41400 2.05700 1.000 54.69659 197 GLY A C 1
ATOM 1452 O O . GLY A 1 225 ? 25.94500 20.49100 2.01700 1.000 58.12162 197 GLY A O 1
ATOM 1453 N N . LEU A 1 226 ? 27.87900 19.60500 1.26900 1.000 55.08728 198 LEU A N 1
ATOM 1454 C CA . LEU A 1 226 ? 27.25800 18.75000 0.25800 1.000 51.68703 198 LEU A CA 1
ATOM 1455 C C . LEU A 1 226 ? 27.82300 17.33200 0.33800 1.000 52.58229 198 LEU A C 1
ATOM 1456 O O . LEU A 1 226 ? 28.92900 17.06800 -0.13200 1.000 53.93082 198 LEU A O 1
ATOM 1461 N N . LEU A 1 227 ? 27.05300 16.41600 0.91800 1.000 51.12378 199 LEU A N 1
ATOM 1462 C CA . LEU A 1 227 ? 27.53200 15.05500 1.17400 1.000 48.68830 199 LEU A CA 1
ATOM 1463 C C . LEU A 1 227 ? 26.80700 14.04900 0.28200 1.000 50.82999 199 LEU A C 1
ATOM 1464 O O . LEU A 1 227 ? 25.64500 13.70500 0.53700 1.000 54.60581 199 LEU A O 1
ATOM 1469 N N . CYS A 1 228 ? 27.48700 13.56800 -0.75300 1.000 51.85770 200 CYS A N 1
ATOM 1470 C CA . CYS A 1 228 ? 26.85200 12.63500 -1.67400 1.000 52.11823 200 CYS A CA 1
ATOM 1471 C C . CYS A 1 228 ? 27.12500 11.20200 -1.27100 1.000 51.06514 200 CYS A C 1
ATOM 1472 O O . CYS A 1 228 ? 28.26700 10.72400 -1.37200 1.000 50.89189 200 CYS A O 1
ATOM 1475 N N . CYS A 1 229 ? 26.07200 10.53000 -0.80500 1.000 51.29671 201 CYS A N 1
ATOM 1476 C CA . CYS A 1 229 ? 26.16800 9.14000 -0.35600 1.000 51.92367 201 CYS A CA 1
ATOM 1477 C C . CYS A 1 229 ? 27.29900 8.97000 0.65800 1.000 52.72609 201 CYS A C 1
ATOM 1478 O O . CYS A 1 229 ? 28.18900 8.14400 0.45100 1.000 52.09868 201 CYS A O 1
ATOM 1481 N N . PRO A 1 230 ? 27.28000 9.75000 1.75000 1.000 51.60970 202 PRO A N 1
ATOM 1482 C CA . PRO A 1 230 ? 28.44900 9.74100 2.63900 1.000 53.78396 202 PRO A CA 1
ATOM 1483 C C . PRO A 1 230 ? 28.70900 8.38000 3.28200 1.000 53.00826 202 PRO A C 1
ATOM 1484 O O . PRO A 1 230 ? 27.76800 7.65300 3.61800 1.000 53.21772 202 PRO A O 1
ATOM 1488 N N . PHE A 1 231 ? 29.98600 8.03900 3.42300 1.000 50.60512 203 PHE A N 1
ATOM 1489 C CA . PHE A 1 231 ? 30.38100 6.77700 4.03500 1.000 52.43439 203 PHE A CA 1
ATOM 1490 C C . PHE A 1 231 ? 30.18600 6.85700 5.55000 1.000 54.96706 203 PHE A C 1
ATOM 1491 O O . PHE A 1 231 ? 30.99500 7.46700 6.25800 1.000 54.58205 203 PHE A O 1
ATOM 1499 N N . PHE A 1 232 ? 29.08000 6.27700 6.02200 1.000 54.64016 204 PHE A N 1
ATOM 1500 C CA . PHE A 1 232 ? 28.83500 6.07000 7.45100 1.000 57.29858 204 PHE A CA 1
ATOM 1501 C C . PHE A 1 232 ? 28.50500 4.59900 7.71200 1.000 60.23033 204 PHE A C 1
ATOM 1502 O O . PHE A 1 232 ? 27.92000 3.92600 6.86500 1.000 61.18696 204 PHE A O 1
ATOM 1510 N N . TRP A 1 233 ? 28.87800 4.09500 8.88200 1.000 58.04769 205 TRP A N 1
ATOM 1511 C CA . TRP A 1 233 ? 28.59800 2.70500 9.20900 1.000 62.65299 205 TRP A CA 1
ATOM 1512 C C . TRP A 1 233 ? 28.35100 2.51200 10.71800 1.000 67.13299 205 TRP A C 1
ATOM 1513 O O . TRP A 1 233 ? 28.24100 3.49100 11.46000 1.000 65.43506 205 TRP A O 1
ATOM 1524 N N . GLY A 1 234 ? 28.25200 1.26000 11.16700 1.000 68.82145 206 GLY A N 1
ATOM 1525 C CA . GLY A 1 234 ? 27.98500 0.96300 12.57000 1.000 68.59049 206 GLY A CA 1
ATOM 1526 C C . GLY A 1 234 ? 28.02000 -0.52900 12.84900 1.000 71.78795 206 GLY A C 1
ATOM 1527 O O . GLY A 1 234 ? 27.89100 -1.33400 11.93100 1.000 74.21103 206 GLY A O 1
ATOM 1528 N N . SER A 1 235 ? 28.19000 -0.90400 14.11200 1.000 74.68464 207 SER A N 1
ATOM 1529 C CA . SER A 1 235 ? 28.32100 -2.31200 14.48600 1.000 78.21298 207 SER A CA 1
ATOM 1530 C C . SER A 1 235 ? 27.00400 -3.08200 14.38300 1.000 82.90956 207 SER A C 1
ATOM 1531 O O . SER A 1 235 ? 26.99800 -4.30300 14.18100 1.000 81.47899 207 SER A O 1
ATOM 1534 N N . LYS A 1 236 ? 25.89000 -2.37300 14.53800 1.000 80.99793 208 LYS A N 1
ATOM 1535 C CA . LYS A 1 236 ? 24.57800 -2.99600 14.40200 1.000 85.33468 208 LYS A CA 1
ATOM 1536 C C . LYS A 1 236 ? 23.97300 -2.70900 13.03700 1.000 82.70323 208 LYS A C 1
ATOM 1537 O O . LYS A 1 236 ? 23.82700 -1.55000 12.64800 1.000 81.84652 208 LYS A O 1
ATOM 1543 N N . PRO A 1 237 ? 23.61400 -3.77600 12.30900 1.000 87.06365 209 PRO A N 1
ATOM 1544 C CA . PRO A 1 237 ? 22.88400 -3.65300 11.04200 1.000 84.22577 209 PRO A CA 1
ATOM 1545 C C . PRO A 1 237 ? 21.53200 -2.95600 11.24500 1.000 81.21011 209 PRO A C 1
ATOM 1546 O O . PRO A 1 237 ? 20.86100 -3.20900 12.25100 1.000 87.69560 209 PRO A O 1
ATOM 1550 N N . ILE A 1 238 ? 21.16400 -2.07700 10.31200 1.000 81.75205 210 ILE A N 1
ATOM 1551 C CA . ILE A 1 238 ? 19.92400 -1.29600 10.37800 1.000 81.76110 210 ILE A CA 1
ATOM 1552 C C . ILE A 1 238 ? 19.21200 -1.30500 9.02400 1.000 82.93218 210 ILE A C 1
ATOM 1553 O O . ILE A 1 238 ? 19.81700 -1.63800 8.00000 1.000 80.04555 210 ILE A O 1
ATOM 1558 N N . GLY A 1 239 ? 17.94100 -0.90800 9.01800 1.000 84.29281 211 GLY A N 1
ATOM 1559 C CA . GLY A 1 239 ? 17.17900 -0.78400 7.78600 1.000 85.31654 211 GLY A CA 1
ATOM 1560 C C . GLY A 1 239 ? 17.23700 -2.02200 6.91500 1.000 84.28199 211 GLY A C 1
ATOM 1561 O O . GLY A 1 239 ? 17.00000 -3.13100 7.39200 1.000 86.06797 211 GLY A O 1
ATOM 1562 N N . SER A 1 240 ? 17.58000 -1.83500 5.64400 1.000 84.14496 212 SER A N 1
ATOM 1563 C CA . SER A 1 240 ? 17.67000 -2.94700 4.70300 1.000 88.15093 212 SER A CA 1
ATOM 1564 C C . SER A 1 240 ? 19.06300 -3.58100 4.63900 1.000 86.30923 212 SER A C 1
ATOM 1565 O O . SER A 1 240 ? 19.31700 -4.42000 3.77100 1.000 86.42011 212 SER A O 1
ATOM 1568 N N . GLU A 1 241 ? 19.96200 -3.18500 5.54000 1.000 86.45367 213 GLU A N 1
ATOM 1569 C CA . GLU A 1 241 ? 21.28100 -3.82000 5.61000 1.000 87.30063 213 GLU A CA 1
ATOM 1570 C C . GLU A 1 241 ? 21.12200 -5.29300 5.98000 1.000 90.44179 213 GLU A C 1
ATOM 1571 O O . GLU A 1 241 ? 20.41000 -5.62500 6.93200 1.000 90.22215 213 GLU A O 1
ATOM 1577 N N . PRO A 1 242 ? 21.78200 -6.18100 5.21900 1.000 91.67342 214 PRO A N 1
ATOM 1578 C CA . PRO A 1 242 ? 21.73000 -7.62200 5.50200 1.000 93.80741 214 PRO A CA 1
ATOM 1579 C C . PRO A 1 242 ? 22.30200 -7.92600 6.88400 1.000 94.50455 214 PRO A C 1
ATOM 1580 O O . PRO A 1 242 ? 23.42400 -7.50400 7.18300 1.000 93.00313 214 PRO A O 1
ATOM 1584 N N . VAL A 1 243 ? 21.54600 -8.65000 7.70800 1.000 92.13558 215 VAL A N 1
ATOM 1585 C CA . VAL A 1 243 ? 21.90900 -8.83000 9.11200 1.000 92.14601 215 VAL A CA 1
ATOM 1586 C C . VAL A 1 243 ? 23.01900 -9.86100 9.34400 1.000 95.55833 215 VAL A C 1
ATOM 1587 O O . VAL A 1 243 ? 24.00300 -9.57500 10.03200 1.000 98.40816 215 VAL A O 1
ATOM 1591 N N . ASP A 1 244 ? 22.86800 -11.04500 8.76000 1.000 96.32935 216 ASP A N 1
ATOM 1592 C CA . ASP A 1 244 ? 23.80900 -12.14200 8.98700 1.000 97.90577 216 ASP A CA 1
ATOM 1593 C C . ASP A 1 244 ? 25.22000 -11.84800 8.46900 1.000 99.09977 216 ASP A C 1
ATOM 1594 O O . ASP A 1 244 ? 26.21300 -12.26200 9.06700 1.000 100.50943 216 ASP A O 1
ATOM 1595 N N . GLU A 1 245 ? 25.30100 -11.12400 7.36000 1.000 98.75410 217 GLU A N 1
ATOM 1596 C CA . GLU A 1 245 ? 26.58100 -10.84700 6.72200 1.000 101.72155 217 GLU A CA 1
ATOM 1597 C C . GLU A 1 245 ? 27.24700 -9.58100 7.25700 1.000 97.33071 217 GLU A C 1
ATOM 1598 O O . GLU A 1 245 ? 28.35700 -9.24300 6.84300 1.000 92.92978 217 GLU A O 1
ATOM 1604 N N . HIS A 1 246 ? 26.58200 -8.89500 8.18200 1.000 98.40262 218 HIS A N 1
ATOM 1605 C CA . HIS A 1 246 ? 27.00600 -7.55400 8.58900 1.000 97.19821 218 HIS A CA 1
ATOM 1606 C C . HIS A 1 246 ? 28.45800 -7.47200 9.05600 1.000 96.32000 218 HIS A C 1
ATOM 1607 O O . HIS A 1 246 ? 29.23500 -6.65100 8.55500 1.000 92.97361 218 HIS A O 1
ATOM 1614 N N . GLU A 1 247 ? 28.82300 -8.32800 10.00700 1.000 93.63493 219 GLU A N 1
ATOM 1615 C CA . GLU A 1 247 ? 30.15300 -8.27400 10.60500 1.000 94.42088 219 GLU A CA 1
ATOM 1616 C C . GLU A 1 247 ? 31.27200 -8.53100 9.59100 1.000 87.20467 219 GLU A C 1
ATOM 1617 O O . GLU A 1 247 ? 32.44400 -8.29300 9.88300 1.000 85.30818 219 GLU A O 1
ATOM 1623 N N . GLN A 1 248 ? 30.90600 -9.00200 8.40000 1.000 86.66674 220 GLN A N 1
ATOM 1624 C CA . GLN A 1 248 ? 31.87100 -9.24300 7.33100 1.000 85.37298 220 GLN A CA 1
ATOM 1625 C C . GLN A 1 248 ? 31.76700 -8.21600 6.20800 1.000 77.71697 220 GLN A C 1
ATOM 1626 O O . GLN A 1 248 ? 32.33400 -8.41300 5.12800 1.000 69.72821 220 GLN A O 1
ATOM 1632 N N . SER A 1 249 ? 31.05200 -7.12300 6.45600 1.000 74.43242 221 SER A N 1
ATOM 1633 C CA . SER A 1 249 ? 30.86600 -6.10100 5.42400 1.000 70.08108 221 SER A CA 1
ATOM 1634 C C . SER A 1 249 ? 32.18600 -5.47300 4.97300 1.000 63.02924 221 SER A C 1
ATOM 1635 O O . SER A 1 249 ? 33.16700 -5.45300 5.72500 1.000 61.55847 221 SER A O 1
ATOM 1638 N N . LEU A 1 250 ? 32.20900 -4.97200 3.74000 1.000 60.34368 222 LEU A N 1
ATOM 1639 C CA . LEU A 1 250 ? 33.40500 -4.34900 3.19300 1.000 55.59768 222 LEU A CA 1
ATOM 1640 C C . LEU A 1 250 ? 33.61600 -3.03100 3.91500 1.000 55.24402 222 LEU A C 1
ATOM 1641 O O . LEU A 1 250 ? 34.75500 -2.60800 4.13600 1.000 55.73087 222 LEU A O 1
ATOM 1646 N N . ALA A 1 251 ? 32.51400 -2.38400 4.28400 1.000 53.73524 223 ALA A N 1
ATOM 1647 C CA . ALA A 1 251 ? 32.58700 -1.16300 5.09500 1.000 59.14825 223 ALA A CA 1
ATOM 1648 C C . ALA A 1 251 ? 33.41800 -1.36200 6.37700 1.000 55.55212 223 ALA A C 1
ATOM 1649 O O . ALA A 1 251 ? 34.19800 -0.48500 6.75600 1.000 54.82970 223 ALA A O 1
ATOM 1651 N N . MET A 1 252 ? 33.26800 -2.50800 7.03200 1.000 55.47089 224 MET A N 1
ATOM 1652 C CA . MET A 1 252 ? 34.04400 -2.74800 8.24500 1.000 57.95753 224 MET A CA 1
ATOM 1653 C C . MET A 1 252 ? 35.52400 -2.99600 7.96700 1.000 55.42410 224 MET A C 1
ATOM 1654 O O . MET A 1 252 ? 36.37700 -2.56400 8.74800 1.000 53.17442 224 MET A O 1
ATOM 1659 N N . LYS A 1 253 ? 35.83800 -3.68100 6.86500 1.000 53.65804 225 LYS A N 1
ATOM 1660 C CA . LYS A 1 253 ? 37.24100 -3.89800 6.51900 1.000 54.55631 225 LYS A CA 1
ATOM 1661 C C . LYS A 1 253 ? 37.89200 -2.57000 6.12300 1.000 53.61312 225 LYS A C 1
ATOM 1662 O O . LYS A 1 253 ? 39.04700 -2.29400 6.47300 1.000 53.54611 225 LYS A O 1
ATOM 1668 N N . VAL A 1 254 ? 37.13700 -1.74200 5.41100 1.000 50.52579 226 VAL A N 1
ATOM 1669 C CA . VAL A 1 254 ? 37.63800 -0.43900 4.99700 1.000 53.11407 226 VAL A CA 1
ATOM 1670 C C . VAL A 1 254 ? 37.98600 0.40500 6.21400 1.000 52.92659 226 VAL A C 1
ATOM 1671 O O . VAL A 1 254 ? 39.04500 1.02300 6.25500 1.000 51.94603 226 VAL A O 1
ATOM 1675 N N . TRP A 1 255 ? 37.10100 0.41100 7.21000 1.000 52.61961 227 TRP A N 1
ATOM 1676 C CA . TRP A 1 255 ? 37.30900 1.24400 8.38300 1.000 53.88091 227 TRP A CA 1
ATOM 1677 C C . TRP A 1 255 ? 38.46600 0.73100 9.22000 1.000 54.63297 227 TRP A C 1
ATOM 1678 O O . TRP A 1 255 ? 39.25200 1.51300 9.75900 1.000 54.63678 227 TRP A O 1
ATOM 1689 N N . ASN A 1 256 ? 38.56800 -0.58800 9.32900 1.000 52.05212 228 ASN A N 1
ATOM 1690 C CA . ASN A 1 256 ? 39.66900 -1.18900 10.06500 1.000 54.30757 228 ASN A CA 1
ATOM 1691 C C . ASN A 1 256 ? 41.03300 -0.88000 9.43400 1.000 56.86258 228 ASN A C 1
ATOM 1692 O O . ASN A 1 256 ? 42.03700 -0.76300 10.14600 1.000 56.15658 228 ASN A O 1
ATOM 1697 N N . LEU A 1 257 ? 41.06600 -0.75300 8.10300 1.000 52.46900 229 LEU A N 1
ATOM 1698 C CA . LEU A 1 257 ? 42.27700 -0.31900 7.41300 1.000 53.39890 229 LEU A CA 1
ATOM 1699 C C . LEU A 1 257 ? 42.52500 1.16400 7.69000 1.000 51.32282 229 LEU A C 1
ATOM 1700 O O . LEU A 1 257 ? 43.63700 1.56500 8.03000 1.000 49.18053 229 LEU A O 1
ATOM 1705 N N . ALA A 1 258 ? 41.47700 1.97200 7.55600 1.000 48.69162 230 ALA A N 1
ATOM 1706 C CA . ALA A 1 258 ? 41.60900 3.42800 7.67100 1.000 52.10009 230 ALA A CA 1
ATOM 1707 C C . ALA A 1 258 ? 41.96900 3.88800 9.09100 1.000 54.24510 230 ALA A C 1
ATOM 1708 O O . ALA A 1 258 ? 42.69600 4.87000 9.26000 1.000 49.42137 230 ALA A O 1
ATOM 1710 N N . CYS A 1 259 ? 41.44600 3.19800 10.10300 1.000 51.58661 231 CYS A N 1
ATOM 1711 C CA . CYS A 1 259 ? 41.66100 3.62800 11.48300 1.000 54.03617 231 CYS A CA 1
ATOM 1712 C C . CYS A 1 259 ? 41.55200 2.47900 12.47900 1.000 57.58902 231 CYS A C 1
ATOM 1713 O O . CYS A 1 259 ? 40.63200 2.44400 13.29700 1.000 59.71425 231 CYS A O 1
ATOM 1716 N N . PRO A 1 260 ? 42.51300 1.54500 12.43000 1.000 56.86559 232 PRO A N 1
ATOM 1717 C CA . PRO A 1 260 ? 42.49000 0.36200 13.29500 1.000 61.08914 232 PRO A CA 1
ATOM 1718 C C . PRO A 1 260 ? 42.53500 0.70500 14.78900 1.000 66.85102 232 PRO A C 1
ATOM 1719 O O . PRO A 1 260 ? 41.99800 -0.05000 15.61000 1.000 65.82255 232 PRO A O 1
ATOM 1723 N N . ASP A 1 261 ? 43.16100 1.82500 15.13600 1.000 72.60899 233 ASP A N 1
ATOM 1724 C CA . ASP A 1 261 ? 43.29000 2.21000 16.54500 1.000 74.44112 233 ASP A CA 1
ATOM 1725 C C . ASP A 1 261 ? 42.10100 3.04400 17.02600 1.000 71.69810 233 ASP A C 1
ATOM 1726 O O . ASP A 1 261 ? 42.10900 3.54100 18.15200 1.000 70.62320 233 ASP A O 1
ATOM 1731 N N . ALA A 1 262 ? 41.08800 3.20200 16.17300 1.000 69.37263 234 ALA A N 1
ATOM 1732 C CA . ALA A 1 262 ? 39.88500 3.95400 16.54300 1.000 66.99091 234 ALA A CA 1
ATOM 1733 C C . ALA A 1 262 ? 39.24000 3.38900 17.79700 1.000 71.55652 234 ALA A C 1
ATOM 1734 O O . ALA A 1 262 ? 38.89000 2.19700 17.84100 1.000 65.99014 234 ALA A O 1
ATOM 1736 N N . PRO A 1 263 ? 39.06800 4.24300 18.81900 1.000 68.53060 235 PRO A N 1
ATOM 1737 C CA . PRO A 1 263 ? 38.38000 3.73400 20.01600 1.000 73.59891 235 PRO A CA 1
ATOM 1738 C C . PRO A 1 263 ? 36.92100 3.45000 19.65100 1.000 73.29214 235 PRO A C 1
ATOM 1739 O O . PRO A 1 263 ? 36.30100 4.26300 18.94900 1.000 70.91396 235 PRO A O 1
ATOM 1743 N N . GLY A 1 264 ? 36.39600 2.30400 20.07700 1.000 69.11614 236 GLY A N 1
ATOM 1744 C CA . GLY A 1 264 ? 35.05200 1.90900 19.69400 1.000 68.57082 236 GLY A CA 1
ATOM 1745 C C . GLY A 1 264 ? 34.94600 1.26500 18.31700 1.000 72.73735 236 GLY A C 1
ATOM 1746 O O . GLY A 1 264 ? 33.86800 0.80300 17.93600 1.000 74.27405 236 GLY A O 1
ATOM 1747 N N . GLY A 1 265 ? 36.04500 1.23500 17.56400 1.000 67.04471 237 GLY A N 1
ATOM 1748 C CA . GLY A 1 265 ? 36.04200 0.59200 16.26200 1.000 67.79897 237 GLY A CA 1
ATOM 1749 C C . GLY A 1 265 ? 35.03600 1.18000 15.28300 1.000 68.03882 237 GLY A C 1
ATOM 1750 O O . GLY A 1 265 ? 35.02800 2.39100 15.03700 1.000 66.21847 237 GLY A O 1
ATOM 1751 N N . ILE A 1 266 ? 34.17600 0.32200 14.73400 1.000 69.14019 238 ILE A N 1
ATOM 1752 C CA . ILE A 1 266 ? 33.22200 0.71800 13.69500 1.000 64.36056 238 ILE A CA 1
ATOM 1753 C C . ILE A 1 266 ? 32.12400 1.61900 14.27500 1.000 69.70451 238 ILE A C 1
ATOM 1754 O O . ILE A 1 266 ? 31.29700 2.16900 13.53800 1.000 66.88448 238 ILE A O 1
ATOM 1759 N N . ASP A 1 267 ? 32.12600 1.77400 15.60100 1.000 67.92881 239 ASP A N 1
ATOM 1760 C CA . ASP A 1 267 ? 31.21800 2.71800 16.25100 1.000 66.90839 239 ASP A CA 1
ATOM 1761 C C . ASP A 1 267 ? 31.89700 4.02500 16.68600 1.000 67.96539 239 ASP A C 1
ATOM 1762 O O . ASP A 1 267 ? 31.27700 4.85300 17.35300 1.000 67.35772 239 ASP A O 1
ATOM 1767 N N . ASN A 1 268 ? 33.16100 4.21200 16.30400 1.000 67.28800 240 ASN A N 1
ATOM 1768 C CA . ASN A 1 268 ? 33.82400 5.49400 16.50700 1.000 65.37805 240 ASN A CA 1
ATOM 1769 C C . ASN A 1 268 ? 33.01200 6.58600 15.81200 1.000 65.21004 240 ASN A C 1
ATOM 1770 O O . ASN A 1 268 ? 32.55500 6.39700 14.68500 1.000 66.22445 240 ASN A O 1
ATOM 1775 N N . PRO A 1 269 ? 32.79700 7.71500 16.50000 1.000 63.59401 241 PRO A N 1
ATOM 1776 C CA . PRO A 1 269 ? 32.00100 8.82000 15.95500 1.000 64.17125 241 PRO A CA 1
ATOM 1777 C C . PRO A 1 269 ? 32.45500 9.32100 14.57100 1.000 63.39638 241 PRO A C 1
ATOM 1778 O O . PRO A 1 269 ? 31.62800 9.89200 13.85800 1.000 58.53645 241 PRO A O 1
ATOM 1782 N N . TRP A 1 270 ? 33.72000 9.10500 14.20700 1.000 63.50071 242 TRP A N 1
ATOM 1783 C CA . TRP A 1 270 ? 34.22500 9.47900 12.88200 1.000 60.92972 242 TRP A CA 1
ATOM 1784 C C . TRP A 1 270 ? 33.51500 8.70100 11.77700 1.000 61.76309 242 TRP A C 1
ATOM 1785 O O . TRP A 1 270 ? 33.32000 9.22000 10.68200 1.000 59.56599 242 TRP A O 1
ATOM 1796 N N . ILE A 1 271 ? 33.13500 7.45600 12.06400 1.000 61.08923 243 ILE A N 1
ATOM 1797 C CA . ILE A 1 271 ? 32.47600 6.59900 11.06900 1.000 58.95613 243 ILE A CA 1
ATOM 1798 C C . ILE A 1 271 ? 30.97800 6.41600 11.39100 1.000 64.16955 243 ILE A C 1
ATOM 1799 O O . ILE A 1 271 ? 30.16600 6.16600 10.49300 1.000 62.48099 243 ILE A O 1
ATOM 1804 N N . ASN A 1 272 ? 30.62300 6.57000 12.66900 1.000 63.34417 244 ASN A N 1
ATOM 1805 C CA . ASN A 1 272 ? 29.23200 6.51100 13.10300 1.000 64.31897 244 ASN A CA 1
ATOM 1806 C C . ASN A 1 272 ? 28.82300 7.78300 13.84800 1.000 69.62115 244 ASN A C 1
ATOM 1807 O O . ASN A 1 272 ? 28.93100 7.85200 15.07400 1.000 67.73399 244 ASN A O 1
ATOM 1812 N N . PRO A 1 273 ? 28.33900 8.79300 13.10700 1.000 69.25092 245 PRO A N 1
ATOM 1813 C CA . PRO A 1 273 ? 28.03600 10.10000 13.69900 1.000 67.93482 245 PRO A CA 1
ATOM 1814 C C . PRO A 1 273 ? 26.70500 10.10900 14.44200 1.000 72.17548 245 PRO A C 1
ATOM 1815 O O . PRO A 1 273 ? 26.40100 11.09000 15.12000 1.000 74.98224 245 PRO A O 1
ATOM 1819 N N . CYS A 1 274 ? 25.92900 9.03500 14.31700 1.000 76.38134 246 CYS A N 1
ATOM 1820 C CA . CYS A 1 274 ? 24.64000 8.93500 15.00200 1.000 74.23830 246 CYS A CA 1
ATOM 1821 C C . CYS A 1 274 ? 24.74200 8.07500 16.24700 1.000 80.44514 246 CYS A C 1
ATOM 1822 O O . CYS A 1 274 ? 23.72500 7.65800 16.81300 1.000 83.34076 246 CYS A O 1
ATOM 1825 N N . VAL A 1 275 ? 25.96800 7.80400 16.68000 1.000 79.00202 247 VAL A N 1
ATOM 1826 C CA . VAL A 1 275 ? 26.17100 6.91100 17.81800 1.000 76.23554 247 VAL A CA 1
ATOM 1827 C C . VAL A 1 275 ? 26.09700 7.67700 19.13900 1.000 77.95282 247 VAL A C 1
ATOM 1828 O O . VAL A 1 275 ? 26.32100 8.89300 19.18000 1.000 77.40656 247 VAL A O 1
ATOM 1832 N N . ALA A 1 276 ? 25.75200 6.96900 20.21200 1.000 82.69860 248 ALA A N 1
ATOM 1833 C CA . ALA A 1 276 ? 25.67500 7.57800 21.53600 1.000 81.32930 248 ALA A CA 1
ATOM 1834 C C . ALA A 1 276 ? 27.04700 8.09500 21.94800 1.000 82.97991 248 ALA A C 1
ATOM 1835 O O . ALA A 1 276 ? 28.05900 7.43000 21.71400 1.000 88.09601 248 ALA A O 1
ATOM 1837 N N . GLY A 1 277 ? 27.08900 9.28400 22.54200 1.000 77.18519 249 GLY A N 1
ATOM 1838 C CA . GLY A 1 277 ? 28.35200 9.85800 22.97200 1.000 79.58470 249 GLY A CA 1
ATOM 1839 C C . GLY A 1 277 ? 29.12400 10.57900 21.87700 1.000 83.14595 249 GLY A C 1
ATOM 1840 O O . GLY A 1 277 ? 30.16500 11.18000 22.14800 1.000 85.85433 249 GLY A O 1
ATOM 1841 N N . ALA A 1 278 ? 28.63400 10.51500 20.63900 1.000 77.24918 250 ALA A N 1
ATOM 1842 C CA . ALA A 1 278 ? 29.23700 11.29100 19.55600 1.000 78.92642 250 ALA A CA 1
ATOM 1843 C C . ALA A 1 278 ? 28.86500 12.76100 19.71500 1.000 80.93051 250 ALA A C 1
ATOM 1844 O O . ALA A 1 278 ? 27.83600 13.07700 20.32600 1.000 82.35849 250 ALA A O 1
ATOM 1846 N N . PRO A 1 279 ? 29.70100 13.66600 19.17600 1.000 80.48028 251 PRO A N 1
ATOM 1847 C CA . PRO A 1 279 ? 29.37900 15.09900 19.18100 1.000 79.50202 251 PRO A CA 1
ATOM 1848 C C . PRO A 1 279 ? 28.00200 15.35900 18.57300 1.000 80.10474 251 PRO A C 1
ATOM 1849 O O . PRO A 1 279 ? 27.60000 14.63900 17.65400 1.000 78.27310 251 PRO A O 1
ATOM 1853 N N . SER A 1 280 ? 27.28700 16.36100 19.07800 1.000 77.14692 252 SER A N 1
ATOM 1854 C CA . SER A 1 280 ? 25.96000 16.67500 18.55400 1.000 75.23139 252 SER A CA 1
ATOM 1855 C C . SER A 1 280 ? 26.01000 17.25500 17.14400 1.000 79.44260 252 SER A C 1
ATOM 1856 O O . SER A 1 280 ? 26.79900 18.15800 16.84800 1.000 78.74656 252 SER A O 1
ATOM 1859 N N . LEU A 1 281 ? 25.14000 16.74300 16.28300 1.000 79.37159 253 LEU A N 1
ATOM 1860 C CA . LEU A 1 281 ? 25.05900 17.22300 14.91500 1.000 73.02333 253 LEU A CA 1
ATOM 1861 C C . LEU A 1 281 ? 24.50800 18.65700 14.82800 1.000 76.35923 253 LEU A C 1
ATOM 1862 O O . LEU A 1 281 ? 24.43400 19.23300 13.74000 1.000 74.25518 253 LEU A O 1
ATOM 1867 N N . ALA A 1 282 ? 24.14000 19.23300 15.97800 1.000 76.50873 254 ALA A N 1
ATOM 1868 C CA . ALA A 1 282 ? 23.71400 20.63200 16.04800 1.000 75.71759 254 ALA A CA 1
ATOM 1869 C C . ALA A 1 282 ? 24.89800 21.60700 16.02900 1.000 77.27223 254 ALA A C 1
ATOM 1870 O O . ALA A 1 282 ? 24.70500 22.82500 15.98900 1.000 78.02220 254 ALA A O 1
ATOM 1872 N N . THR A 1 283 ? 26.11600 21.06900 16.06900 1.000 76.93595 255 THR A N 1
ATOM 1873 C CA . THR A 1 283 ? 27.33300 21.88100 16.01400 1.000 74.51905 255 THR A CA 1
ATOM 1874 C C . THR A 1 283 ? 27.99100 21.82900 14.63200 1.000 73.11880 255 THR A C 1
ATOM 1875 O O . THR A 1 283 ? 29.16200 22.18400 14.47800 1.000 70.65684 255 THR A O 1
ATOM 1879 N N . LEU A 1 284 ? 27.25700 21.35800 13.63400 1.000 70.46884 256 LEU A N 1
ATOM 1880 C CA . LEU A 1 284 ? 27.78900 21.34900 12.27400 1.000 67.46618 256 LEU A CA 1
ATOM 1881 C C . LEU A 1 284 ? 28.08300 22.79000 11.84300 1.000 68.70278 256 LEU A C 1
ATOM 1882 O O . LEU A 1 284 ? 27.19400 23.65200 11.85800 1.000 71.69449 256 LEU A O 1
ATOM 1887 N N . GLY A 1 285 ? 29.33700 23.05200 11.48500 1.000 64.78100 257 GLY A N 1
ATOM 1888 C CA . GLY A 1 285 ? 29.79200 24.40900 11.23400 1.000 65.05874 257 GLY A CA 1
ATOM 1889 C C . GLY A 1 285 ? 29.44000 25.00700 9.88400 1.000 64.97735 257 GLY A C 1
ATOM 1890 O O . GLY A 1 285 ? 30.28100 25.65000 9.25700 1.000 65.08231 257 GLY A O 1
ATOM 1891 N N . CYS A 1 286 ? 28.20200 24.81400 9.43700 1.000 64.36678 258 CYS A N 1
ATOM 1892 C CA . CYS A 1 286 ? 27.73300 25.44600 8.20300 1.000 67.31494 258 CYS A CA 1
ATOM 1893 C C . CYS A 1 286 ? 26.30000 25.94300 8.38100 1.000 67.66320 258 CYS A C 1
ATOM 1894 O O . CYS A 1 286 ? 25.69600 25.74000 9.43600 1.000 71.85686 258 CYS A O 1
ATOM 1897 N N . SER A 1 287 ? 25.76100 26.58800 7.34900 1.000 66.71504 259 SER A N 1
ATOM 1898 C CA . SER A 1 287 ? 24.41900 27.16300 7.41800 1.000 69.59833 259 SER A CA 1
ATOM 1899 C C . SER A 1 287 ? 23.45200 26.41500 6.50800 1.000 68.56708 259 SER A C 1
ATOM 1900 O O . SER A 1 287 ? 22.23500 26.52700 6.65600 1.000 69.15126 259 SER A O 1
ATOM 1903 N N . LYS A 1 288 ? 23.99900 25.66400 5.55900 1.000 64.25688 260 LYS A N 1
ATOM 1904 C CA . LYS A 1 288 ? 23.17400 24.88200 4.64600 1.000 66.54433 260 LYS A CA 1
ATOM 1905 C C . LYS A 1 288 ? 23.81200 23.52700 4.35600 1.000 61.13832 260 LYS A C 1
ATOM 1906 O O . LYS A 1 288 ? 25.03500 23.40400 4.26700 1.000 60.69577 260 LYS A O 1
ATOM 1912 N N . LEU A 1 289 ? 22.97300 22.50600 4.23200 1.000 61.42772 261 LEU A N 1
ATOM 1913 C CA . LEU A 1 289 ? 23.45800 21.13900 4.16800 1.000 60.66694 261 LEU A CA 1
ATOM 1914 C C . LEU A 1 289 ? 22.55600 20.29300 3.28900 1.000 63.77141 261 LEU A C 1
ATOM 1915 O O . LEU A 1 289 ? 21.36100 20.14300 3.56400 1.000 65.96239 261 LEU A O 1
ATOM 1920 N N . LEU A 1 290 ? 23.13800 19.73200 2.23500 1.000 60.70409 262 LEU A N 1
ATOM 1921 C CA . LEU A 1 290 ? 22.41600 18.81700 1.36500 1.000 60.89143 262 LEU A CA 1
ATOM 1922 C C . LEU A 1 290 ? 23.03300 17.42200 1.45400 1.000 59.66275 262 LEU A C 1
ATOM 1923 O O . LEU A 1 290 ? 24.23900 17.24500 1.23000 1.000 57.49707 262 LEU A O 1
ATOM 1928 N N . VAL A 1 291 ? 22.20400 16.43900 1.79600 1.000 58.78342 263 VAL A N 1
ATOM 1929 C CA . VAL A 1 291 ? 22.60500 15.03400 1.75000 1.000 56.57047 263 VAL A CA 1
ATOM 1930 C C . VAL A 1 291 ? 21.95300 14.37000 0.53400 1.000 57.14821 263 VAL A C 1
ATOM 1931 O O . VAL A 1 291 ? 20.73800 14.44200 0.36900 1.000 60.33690 263 VAL A O 1
ATOM 1935 N N . THR A 1 292 ? 22.74800 13.74400 -0.33300 1.000 55.03020 264 THR A N 1
ATOM 1936 C CA . THR A 1 292 ? 22.16300 13.01300 -1.46600 1.000 54.88217 264 THR A CA 1
ATOM 1937 C C . THR A 1 292 ? 22.33000 11.50800 -1.31000 1.000 54.27912 264 THR A C 1
ATOM 1938 O O . THR A 1 292 ? 23.36000 11.04000 -0.82800 1.000 54.52105 264 THR A O 1
ATOM 1942 N N . ILE A 1 293 ? 21.30900 10.75900 -1.72100 1.000 56.52041 265 ILE A N 1
ATOM 1943 C CA . ILE A 1 293 ? 21.32200 9.30200 -1.62400 1.000 57.14943 265 ILE A CA 1
ATOM 1944 C C . ILE A 1 293 ? 20.94600 8.66400 -2.95500 1.000 58.38041 265 ILE A C 1
ATOM 1945 O O . ILE A 1 293 ? 20.42600 9.33900 -3.84300 1.000 60.50757 265 ILE A O 1
ATOM 1950 N N . THR A 1 294 ? 21.19600 7.36100 -3.08000 1.000 57.33354 266 THR A N 1
ATOM 1951 C CA . THR A 1 294 ? 20.73100 6.58400 -4.22900 1.000 60.30122 266 THR A CA 1
ATOM 1952 C C . THR A 1 294 ? 20.08100 5.30800 -3.71800 1.000 61.00765 266 THR A C 1
ATOM 1953 O O . THR A 1 294 ? 20.32500 4.89600 -2.58100 1.000 62.95655 266 THR A O 1
ATOM 1957 N N . GLY A 1 295 ? 19.25600 4.67700 -4.54600 1.000 60.30383 267 GLY A N 1
ATOM 1958 C CA . GLY A 1 295 ? 18.52200 3.49200 -4.11600 1.000 61.48245 267 GLY A CA 1
ATOM 1959 C C . GLY A 1 295 ? 19.38000 2.25800 -3.87200 1.000 61.73900 267 GLY A C 1
ATOM 1960 O O . GLY A 1 295 ? 19.04500 1.43100 -3.02200 1.000 62.75397 267 GLY A O 1
ATOM 1961 N N . ARG A 1 296 ? 20.48900 2.13800 -4.60200 1.000 60.06964 268 ARG A N 1
ATOM 1962 C CA . ARG A 1 296 ? 21.30000 0.91900 -4.57100 1.000 60.12951 268 ARG A CA 1
ATOM 1963 C C . ARG A 1 296 ? 22.56200 1.05500 -3.73600 1.000 63.06003 268 ARG A C 1
ATOM 1964 O O . ARG A 1 296 ? 23.28500 0.08000 -3.52900 1.000 68.31751 268 ARG A O 1
ATOM 1972 N N . ASP A 1 297 ? 22.83600 2.26900 -3.27400 1.000 60.31210 269 ASP A N 1
ATOM 1973 C CA . ASP A 1 297 ? 23.99600 2.50700 -2.42900 1.000 61.58847 269 ASP A CA 1
ATOM 1974 C C . ASP A 1 297 ? 23.88800 1.75000 -1.11100 1.000 61.01679 269 ASP A C 1
ATOM 1975 O O . ASP A 1 297 ? 22.82800 1.74700 -0.47900 1.000 61.43579 269 ASP A O 1
ATOM 1980 N N . GLU A 1 298 ? 24.99200 1.12300 -0.70600 1.000 63.95469 270 GLU A N 1
ATOM 1981 C CA . GLU A 1 298 ? 25.08300 0.39200 0.56100 1.000 63.54909 270 GLU A CA 1
ATOM 1982 C C . GLU A 1 298 ? 24.78600 1.26400 1.78400 1.000 58.97670 270 GLU A C 1
ATOM 1983 O O . GLU A 1 298 ? 24.30500 0.76400 2.78900 1.000 60.76960 270 GLU A O 1
ATOM 1989 N N . PHE A 1 299 ? 25.06000 2.56400 1.67800 1.000 59.81459 271 PHE A N 1
ATOM 1990 C CA . PHE A 1 299 ? 24.96400 3.48800 2.81000 1.000 60.14084 271 PHE A CA 1
ATOM 1991 C C . PHE A 1 299 ? 23.66800 4.28300 2.86500 1.000 60.44490 271 PHE A C 1
ATOM 1992 O O . PHE A 1 299 ? 23.55400 5.22800 3.65000 1.000 62.12321 271 PHE A O 1
ATOM 2000 N N . ARG A 1 300 ? 22.70100 3.90300 2.03800 1.000 59.94021 272 ARG A N 1
ATOM 2001 C CA . ARG A 1 300 ? 21.43600 4.62600 1.93500 1.000 61.65829 272 ARG A CA 1
ATOM 2002 C C . ARG A 1 300 ? 20.78000 4.85600 3.29700 1.000 63.14053 272 ARG A C 1
ATOM 2003 O O . ARG A 1 300 ? 20.41000 5.98700 3.64100 1.000 62.25438 272 ARG A O 1
ATOM 2011 N N . ASP A 1 301 ? 20.65200 3.79000 4.07700 1.000 64.85524 273 ASP A N 1
ATOM 2012 C CA . ASP A 1 301 ? 19.97800 3.89100 5.37100 1.000 69.24432 273 ASP A CA 1
ATOM 2013 C C . ASP A 1 301 ? 20.80800 4.70600 6.37400 1.000 67.09066 273 ASP A C 1
ATOM 2014 O O . ASP A 1 301 ? 20.25900 5.51300 7.13100 1.000 66.22244 273 ASP A O 1
ATOM 2019 N N . ARG A 1 302 ? 22.12700 4.51200 6.35200 1.000 63.30235 274 ARG A N 1
ATOM 2020 C CA . ARG A 1 302 ? 23.03100 5.29600 7.18800 1.000 63.02072 274 ARG A CA 1
ATOM 2021 C C . ARG A 1 302 ? 22.87900 6.79300 6.88300 1.000 63.09740 274 ARG A C 1
ATOM 2022 O O . ARG A 1 302 ? 22.76100 7.61800 7.79300 1.000 66.68523 274 ARG A O 1
ATOM 2030 N N . ASP A 1 303 ? 22.83900 7.12000 5.59500 1.000 59.57921 275 ASP A N 1
ATOM 2031 C CA . ASP A 1 303 ? 22.66000 8.49400 5.13000 1.000 62.21578 275 ASP A CA 1
ATOM 2032 C C . ASP A 1 303 ? 21.32000 9.07900 5.56700 1.000 64.92736 275 ASP A C 1
ATOM 2033 O O . ASP A 1 303 ? 21.25000 10.21500 6.04500 1.000 65.29006 275 ASP A O 1
ATOM 2038 N N . ILE A 1 304 ? 20.26400 8.28700 5.40200 1.000 64.57976 276 ILE A N 1
ATOM 2039 C CA . ILE A 1 304 ? 18.92300 8.66300 5.82400 1.000 65.81245 276 ILE A CA 1
ATOM 2040 C C . ILE A 1 304 ? 18.88300 8.89000 7.33600 1.000 71.72713 276 ILE A C 1
ATOM 2041 O O . ILE A 1 304 ? 18.30500 9.87700 7.81900 1.000 72.59376 276 ILE A O 1
ATOM 2046 N N . LEU A 1 305 ? 19.50600 7.98200 8.08500 1.000 69.77482 277 LEU A N 1
ATOM 2047 C CA . LEU A 1 305 ? 19.60200 8.12900 9.54000 1.000 71.86774 277 LEU A CA 1
ATOM 2048 C C . LEU A 1 305 ? 20.37500 9.40800 9.90900 1.000 72.47683 277 LEU A C 1
ATOM 2049 O O . LEU A 1 305 ? 19.93600 10.17500 10.77200 1.000 76.19577 277 LEU A O 1
ATOM 2054 N N . TYR A 1 306 ? 21.50500 9.63800 9.23700 1.000 70.43759 278 TYR A N 1
ATOM 2055 C CA . TYR A 1 306 ? 22.29500 10.85300 9.42300 1.000 68.68079 278 TYR A CA 1
ATOM 2056 C C . TYR A 1 306 ? 21.43900 12.10400 9.24600 1.000 70.63670 278 TYR A C 1
ATOM 2057 O O . TYR A 1 306 ? 21.39700 12.95300 10.13500 1.000 71.33940 278 TYR A O 1
ATOM 2066 N N . HIS A 1 307 ? 20.75700 12.20700 8.10700 1.000 68.42076 279 HIS A N 1
ATOM 2067 C CA . HIS A 1 307 ? 19.87800 13.34500 7.83300 1.000 70.18746 279 HIS A CA 1
ATOM 2068 C C . HIS A 1 307 ? 18.81900 13.54900 8.92600 1.000 76.80240 279 HIS A C 1
ATOM 2069 O O . HIS A 1 307 ? 18.68000 14.64800 9.46600 1.000 74.41030 279 HIS A O 1
ATOM 2076 N N . ASP A 1 308 ? 18.07100 12.49800 9.24000 1.000 81.08646 280 ASP A N 1
ATOM 2077 C CA . ASP A 1 308 ? 17.02000 12.60500 10.24000 1.000 85.09229 280 ASP A CA 1
ATOM 2078 C C . ASP A 1 308 ? 17.59000 13.05300 11.58600 1.000 87.10405 280 ASP A C 1
ATOM 2079 O O . ASP A 1 308 ? 17.01400 13.91000 12.26000 1.000 87.07244 280 ASP A O 1
ATOM 2084 N N . THR A 1 309 ? 18.73900 12.48700 11.95300 1.000 81.02597 281 THR A N 1
ATOM 2085 C CA . THR A 1 309 ? 19.44900 12.87400 13.17400 1.000 78.94047 281 THR A CA 1
ATOM 2086 C C . THR A 1 309 ? 19.83700 14.35500 13.15700 1.000 79.59803 281 THR A C 1
ATOM 2087 O O . THR A 1 309 ? 19.66300 15.04900 14.16100 1.000 78.16261 281 THR A O 1
ATOM 2091 N N . VAL A 1 310 ? 20.34900 14.84500 12.02500 1.000 76.58655 282 VAL A N 1
ATOM 2092 C CA . VAL A 1 310 ? 20.60800 16.27800 11.89700 1.000 75.54609 282 VAL A CA 1
ATOM 2093 C C . VAL A 1 310 ? 19.32200 17.09300 12.10900 1.000 78.22856 282 VAL A C 1
ATOM 2094 O O . VAL A 1 310 ? 19.33300 18.12900 12.77600 1.000 76.88029 282 VAL A O 1
ATOM 2098 N N . LYS A 1 311 ? 18.21300 16.61400 11.55600 1.000 75.99404 283 LYS A N 1
ATOM 2099 C CA . LYS A 1 311 ? 16.95400 17.34800 11.62800 1.000 81.97662 283 LYS A CA 1
ATOM 2100 C C . LYS A 1 311 ? 16.45100 17.43700 13.06900 1.000 85.63884 283 LYS A C 1
ATOM 2101 O O . LYS A 1 311 ? 16.18300 18.53000 13.57600 1.000 85.74770 283 LYS A O 1
ATOM 2107 N N . LYS A 1 312 ? 16.34100 16.28900 13.72900 1.000 85.24255 284 LYS A N 1
ATOM 2108 C CA . LYS A 1 312 ? 15.96500 16.27500 15.14100 1.000 91.83582 284 LYS A CA 1
ATOM 2109 C C . LYS A 1 312 ? 17.21700 16.36100 16.02300 1.000 94.03159 284 LYS A C 1
ATOM 2110 O O . LYS A 1 312 ? 17.53600 15.44400 16.78100 1.000 93.99345 284 LYS A O 1
ATOM 2116 N N . SER A 1 313 ? 17.93000 17.47800 15.89800 1.000 90.14701 285 SER A N 1
ATOM 2117 C CA . SER A 1 313 ? 19.11600 17.74000 16.70100 1.000 85.50620 285 SER A CA 1
ATOM 2118 C C . SER A 1 313 ? 19.11000 19.19400 17.11500 1.000 84.77785 285 SER A C 1
ATOM 2119 O O . SER A 1 313 ? 19.87300 19.60100 17.99200 1.000 82.18307 285 SER A O 1
ATOM 2122 N N . GLY A 1 314 ? 18.26000 19.97700 16.45700 1.000 86.17589 286 GLY A N 1
ATOM 2123 C CA . GLY A 1 314 ? 18.16200 21.39900 16.72600 1.000 86.24001 286 GLY A CA 1
ATOM 2124 C C . GLY A 1 314 ? 19.15000 22.21400 15.91200 1.000 84.04036 286 GLY A C 1
ATOM 2125 O O . GLY A 1 314 ? 19.35400 23.39800 16.19000 1.000 85.47329 286 GLY A O 1
ATOM 2126 N N . TRP A 1 315 ? 19.77800 21.58500 14.92200 1.000 82.48339 287 TRP A N 1
ATOM 2127 C CA . TRP A 1 315 ? 20.64200 22.31900 14.01000 1.000 79.24610 287 TRP A CA 1
ATOM 2128 C C . TRP A 1 315 ? 19.78500 23.37100 13.33100 1.000 80.75857 287 TRP A C 1
ATOM 2129 O O . TRP A 1 315 ? 18.73700 23.05800 12.76100 1.000 82.67094 287 TRP A O 1
ATOM 2140 N N . GLU A 1 316 ? 20.22200 24.62200 13.41100 1.000 81.15075 288 GLU A N 1
ATOM 2141 C CA . GLU A 1 316 ? 19.37800 25.73700 13.00600 1.000 86.49627 288 GLU A CA 1
ATOM 2142 C C . GLU A 1 316 ? 19.43800 26.02000 11.50900 1.000 83.19779 288 GLU A C 1
ATOM 2143 O O . GLU A 1 316 ? 18.62000 26.77600 10.98300 1.000 82.79032 288 GLU A O 1
ATOM 2149 N N . GLY A 1 317 ? 20.39500 25.40500 10.82100 1.000 79.32314 289 GLY A N 1
ATOM 2150 C CA . GLY A 1 317 ? 20.58700 25.68300 9.40900 1.000 78.02605 289 GLY A CA 1
ATOM 2151 C C . GLY A 1 317 ? 19.52300 25.13300 8.47000 1.000 76.75198 289 GLY A C 1
ATOM 2152 O O . GLY A 1 317 ? 18.53400 24.52700 8.90000 1.000 77.81626 289 GLY A O 1
ATOM 2153 N N . GLN A 1 318 ? 19.74000 25.34900 7.17400 1.000 73.72358 290 GLN A N 1
ATOM 2154 C CA . GLN A 1 318 ? 18.87300 24.82300 6.12200 1.000 77.39513 290 GLN A CA 1
ATOM 2155 C C . GLN A 1 318 ? 19.26800 23.39500 5.73600 1.000 73.95249 290 GLN A C 1
ATOM 2156 O O . GLN A 1 318 ? 20.35900 23.16100 5.19600 1.000 67.18118 290 GLN A O 1
ATOM 2162 N N . LEU A 1 319 ? 18.37200 22.44700 6.00100 1.000 73.87227 291 LEU A N 1
ATOM 2163 C CA . LEU A 1 319 ? 18.65500 21.02700 5.78300 1.000 71.66358 291 LEU A CA 1
ATOM 2164 C C . LEU A 1 319 ? 17.87200 20.44900 4.60800 1.000 72.30796 291 LEU A C 1
ATOM 2165 O O . LEU A 1 319 ? 16.64500 20.56500 4.55300 1.000 73.27953 291 LEU A O 1
ATOM 2170 N N . GLU A 1 320 ? 18.57700 19.80600 3.68100 1.000 70.04327 292 GLU A N 1
ATOM 2171 C CA . GLU A 1 320 ? 17.92700 19.23900 2.50700 1.000 67.08156 292 GLU A CA 1
ATOM 2172 C C . GLU A 1 320 ? 18.34600 17.80800 2.20500 1.000 64.24744 292 GLU A C 1
ATOM 2173 O O . GLU A 1 320 ? 19.49800 17.41700 2.43100 1.000 64.54953 292 GLU A O 1
ATOM 2179 N N . LEU A 1 321 ? 17.40100 17.04100 1.66800 1.000 66.52508 293 LEU A N 1
ATOM 2180 C CA . LEU A 1 321 ? 17.65600 15.67000 1.23400 1.000 66.09878 293 LEU A CA 1
ATOM 2181 C C . LEU A 1 321 ? 17.24400 15.48000 -0.23000 1.000 63.48277 293 LEU A C 1
ATOM 2182 O O . LEU A 1 321 ? 16.22200 16.01800 -0.67800 1.000 63.56956 293 LEU A O 1
ATOM 2187 N N . PHE A 1 322 ? 18.04200 14.71500 -0.96900 1.000 61.25845 294 PHE A N 1
ATOM 2188 C CA . PHE A 1 322 ? 17.77700 14.43500 -2.38300 1.000 61.01898 294 PHE A CA 1
ATOM 2189 C C . PHE A 1 322 ? 18.04500 12.96600 -2.74500 1.000 60.62579 294 PHE A C 1
ATOM 2190 O O . PHE A 1 322 ? 19.16600 12.47000 -2.57300 1.000 56.95511 294 PHE A O 1
ATOM 2198 N N . ASP A 1 323 ? 17.00600 12.28500 -3.23500 1.000 60.57321 295 ASP A N 1
ATOM 2199 C CA . ASP A 1 323 ? 17.09500 10.89200 -3.68300 1.000 62.29090 295 ASP A CA 1
ATOM 2200 C C . ASP A 1 323 ? 17.28500 10.86500 -5.19800 1.000 62.25513 295 ASP A C 1
ATOM 2201 O O . ASP A 1 323 ? 16.33600 11.08700 -5.96600 1.000 60.11742 295 ASP A O 1
ATOM 2206 N N . ALA A 1 324 ? 18.51400 10.57400 -5.61200 1.000 60.18031 296 ALA A N 1
ATOM 2207 C CA . ALA A 1 324 ? 18.93200 10.69600 -7.00800 1.000 60.29470 296 ALA A CA 1
ATOM 2208 C C . ALA A 1 324 ? 18.37400 9.61000 -7.93000 1.000 63.64320 296 ALA A C 1
ATOM 2209 O O . ALA A 1 324 ? 18.46600 9.74200 -9.14800 1.000 65.14355 296 ALA A O 1
ATOM 2211 N N . GLY A 1 325 ? 17.80500 8.54600 -7.35800 1.000 63.00256 297 GLY A N 1
ATOM 2212 C CA . GLY A 1 325 ? 17.15700 7.50500 -8.14600 1.000 60.34734 297 GLY A CA 1
ATOM 2213 C C . GLY A 1 325 ? 17.78900 6.12000 -8.04500 1.000 62.41699 297 GLY A C 1
ATOM 2214 O O . GLY A 1 325 ? 18.72200 5.90500 -7.26000 1.000 59.22467 297 GLY A O 1
ATOM 2215 N N . ASP A 1 326 ? 17.29000 5.18000 -8.85100 1.000 61.22243 298 ASP A N 1
ATOM 2216 C CA . ASP A 1 326 ? 17.74900 3.78900 -8.80400 1.000 62.27103 298 ASP A CA 1
ATOM 2217 C C . ASP A 1 326 ? 19.16900 3.62900 -9.35500 1.000 60.28567 298 ASP A C 1
ATOM 2218 O O . ASP A 1 326 ? 19.36700 3.04000 -10.41200 1.000 60.00023 298 ASP A O 1
ATOM 2223 N N . GLU A 1 327 ? 20.15000 4.13400 -8.61300 1.000 60.37964 299 GLU A N 1
ATOM 2224 C CA . GLU A 1 327 ? 21.54000 4.15200 -9.05000 1.000 57.10256 299 GLU A CA 1
ATOM 2225 C C . GLU A 1 327 ? 22.50200 3.66200 -7.95900 1.000 60.22036 299 GLU A C 1
ATOM 2226 O O . GLU A 1 327 ? 22.11200 3.53400 -6.79600 1.000 59.09092 299 GLU A O 1
ATOM 2232 N N . GLU A 1 328 ? 23.74700 3.37100 -8.34700 1.000 56.41452 300 GLU A N 1
ATOM 2233 C CA . GLU A 1 328 ? 24.82800 3.11000 -7.39700 1.000 57.10884 300 GLU A CA 1
ATOM 2234 C C . GLU A 1 328 ? 25.38200 4.44000 -6.90500 1.000 55.54457 300 GLU A C 1
ATOM 2235 O O . GLU A 1 328 ? 25.11700 5.48600 -7.51100 1.000 52.01189 300 GLU A O 1
ATOM 2241 N N . HIS A 1 329 ? 26.16400 4.42000 -5.82500 1.000 53.95753 301 HIS A N 1
ATOM 2242 C CA . HIS A 1 329 ? 26.81300 5.66200 -5.39400 1.000 53.76230 301 HIS A CA 1
ATOM 2243 C C . HIS A 1 329 ? 27.81500 6.11600 -6.46000 1.000 48.67997 301 HIS A C 1
ATOM 2244 O O . HIS A 1 329 ? 28.39000 5.28200 -7.17300 1.000 49.51656 301 HIS A O 1
ATOM 2251 N N . ALA A 1 330 ? 27.97000 7.43200 -6.59800 1.000 48.46759 302 ALA A N 1
ATOM 2252 C CA . ALA A 1 330 ? 28.89200 8.03800 -7.57700 1.000 51.77045 302 ALA A CA 1
ATOM 2253 C C . ALA A 1 330 ? 28.53800 7.78800 -9.05300 1.000 50.66320 302 ALA A C 1
ATOM 2254 O O . ALA A 1 330 ? 29.35700 8.03900 -9.94700 1.000 48.39796 302 ALA A O 1
ATOM 2256 N N . PHE A 1 331 ? 27.31600 7.31700 -9.29300 1.000 51.18810 303 PHE A N 1
ATOM 2257 C CA . PHE A 1 331 ? 26.84000 7.00900 -10.63800 1.000 52.34218 303 PHE A CA 1
ATOM 2258 C C . PHE A 1 331 ? 26.97600 8.18600 -11.60000 1.000 52.26683 303 PHE A C 1
ATOM 2259 O O . PHE A 1 331 ? 27.20400 7.98900 -12.79700 1.000 49.12494 303 PHE A O 1
ATOM 2267 N N . GLN A 1 332 ? 26.81300 9.40500 -11.09200 1.000 51.37830 304 GLN A N 1
ATOM 2268 C CA . GLN A 1 332 ? 26.82100 10.57000 -11.96500 1.000 51.22436 304 GLN A CA 1
ATOM 2269 C C . GLN A 1 332 ? 28.22800 10.84800 -12.50100 1.000 51.48633 304 GLN A C 1
ATOM 2270 O O . GLN A 1 332 ? 28.37200 11.44200 -13.56500 1.000 51.27938 304 GLN A O 1
ATOM 2276 N N . LEU A 1 333 ? 29.25900 10.40100 -11.78700 1.000 47.59383 305 LEU A N 1
ATOM 2277 C CA . LEU A 1 333 ? 30.63200 10.53500 -12.29700 1.000 49.01136 305 LEU A CA 1
ATOM 2278 C C . LEU A 1 333 ? 30.90300 9.57100 -13.45700 1.000 49.87175 305 LEU A C 1
ATOM 2279 O O . LEU A 1 333 ? 31.64900 9.89700 -14.39000 1.000 48.86013 305 LEU A O 1
ATOM 2284 N N . PHE A 1 334 ? 30.28400 8.39300 -13.40400 1.000 47.78700 306 PHE A N 1
ATOM 2285 C CA . PHE A 1 334 ? 30.53600 7.34900 -14.40600 1.000 51.99934 306 PHE A CA 1
ATOM 2286 C C . PHE A 1 334 ? 29.73200 7.54700 -15.68500 1.000 51.58149 306 PHE A C 1
ATOM 2287 O O . PHE A 1 334 ? 30.20800 7.23200 -16.77700 1.000 52.70507 306 PHE A O 1
ATOM 2295 N N . LYS A 1 335 ? 28.51600 8.06700 -15.53400 1.000 52.10992 307 LYS A N 1
ATOM 2296 C CA . LYS A 1 335 ? 27.58500 8.23900 -16.64600 1.000 56.63331 307 LYS A CA 1
ATOM 2297 C C . LYS A 1 335 ? 26.84100 9.56200 -16.54300 1.000 56.12480 307 LYS A C 1
ATOM 2298 O O . LYS A 1 335 ? 25.64500 9.58000 -16.27400 1.000 59.13463 307 LYS A O 1
ATOM 2304 N N . PRO A 1 336 ? 27.55000 10.67700 -16.76400 1.000 56.07177 308 PRO A N 1
ATOM 2305 C CA . PRO A 1 336 ? 26.95100 12.00700 -16.60100 1.000 58.12327 308 PRO A CA 1
ATOM 2306 C C . PRO A 1 336 ? 26.00000 12.37100 -17.73000 1.000 64.47094 308 PRO A C 1
ATOM 2307 O O . PRO A 1 336 ? 25.43600 13.46600 -17.70500 1.000 63.89284 308 PRO A O 1
ATOM 2311 N N . GLU A 1 337 ? 25.83200 11.47000 -18.69500 1.000 69.19320 309 GLU A N 1
ATOM 2312 C CA . GLU A 1 337 ? 24.97300 11.72800 -19.84700 1.000 70.41008 309 GLU A CA 1
ATOM 2313 C C . GLU A 1 337 ? 23.50900 11.34500 -19.59900 1.000 69.85024 309 GLU A C 1
ATOM 2314 O O . GLU A 1 337 ? 22.62000 11.81500 -20.30400 1.000 74.23578 309 GLU A O 1
ATOM 2320 N N . THR A 1 338 ? 23.25200 10.50100 -18.60200 1.000 68.44208 310 THR A N 1
ATOM 2321 C CA . THR A 1 338 ? 21.88300 10.03200 -18.36300 1.000 68.56521 310 THR A CA 1
ATOM 2322 C C . THR A 1 338 ? 20.97000 11.13500 -17.83000 1.000 65.27230 310 THR A C 1
ATOM 2323 O O . THR A 1 338 ? 21.44300 12.13500 -17.27200 1.000 63.37292 310 THR A O 1
ATOM 2327 N N . ASP A 1 339 ? 19.66500 10.95000 -18.01500 1.000 67.41649 311 ASP A N 1
ATOM 2328 C CA . ASP A 1 339 ? 18.67100 11.86300 -17.45700 1.000 68.16913 311 ASP A CA 1
ATOM 2329 C C . ASP A 1 339 ? 18.81300 11.94300 -15.94500 1.000 62.31145 311 ASP A C 1
ATOM 2330 O O . ASP A 1 339 ? 18.72000 13.02100 -15.35700 1.000 63.01580 311 ASP A O 1
ATOM 2335 N N . THR A 1 340 ? 19.03500 10.78900 -15.32500 1.000 63.57683 312 THR A N 1
ATOM 2336 C CA . THR A 1 340 ? 19.23000 10.71700 -13.88500 1.000 63.15153 312 THR A CA 1
ATOM 2337 C C . THR A 1 340 ? 20.44600 11.54300 -13.45800 1.000 60.73192 312 THR A C 1
ATOM 2338 O O . THR A 1 340 ? 20.37800 12.32600 -12.51000 1.000 57.58578 312 THR A O 1
ATOM 2342 N N . ALA A 1 341 ? 21.55300 11.39500 -14.17400 1.000 60.12797 313 ALA A N 1
ATOM 2343 C CA . ALA A 1 341 ? 22.75600 12.16000 -13.85100 1.000 59.17091 313 ALA A CA 1
ATOM 2344 C C . ALA A 1 341 ? 22.54100 13.65700 -14.07400 1.000 58.93441 313 ALA A C 1
ATOM 2345 O O . ALA A 1 341 ? 22.89200 14.47200 -13.22300 1.000 58.40670 313 ALA A O 1
ATOM 2347 N N . LYS A 1 342 ? 21.97100 14.01700 -15.22000 1.000 56.93865 314 LYS A N 1
ATOM 2348 C CA . LYS A 1 342 ? 21.71000 15.42000 -15.50900 1.000 58.48719 314 LYS A CA 1
ATOM 2349 C C . LYS A 1 342 ? 20.79000 16.07000 -14.46600 1.000 58.47879 314 LYS A C 1
ATOM 2350 O O . LYS A 1 342 ? 21.01900 17.21400 -14.07000 1.000 56.62885 314 LYS A O 1
ATOM 2356 N N . ALA A 1 343 ? 19.77000 15.34500 -14.00900 1.000 56.03727 315 ALA A N 1
ATOM 2357 C CA . ALA A 1 343 ? 18.89800 15.87900 -12.95800 1.000 56.04384 315 ALA A CA 1
ATOM 2358 C C . ALA A 1 343 ? 19.65100 16.09200 -11.63500 1.000 57.21486 315 ALA A C 1
ATOM 2359 O O . ALA A 1 343 ? 19.34900 17.03000 -10.89700 1.000 58.38764 315 ALA A O 1
ATOM 2361 N N . MET A 1 344 ? 20.63900 15.24800 -11.33900 1.000 55.92141 316 MET A N 1
ATOM 2362 C CA . MET A 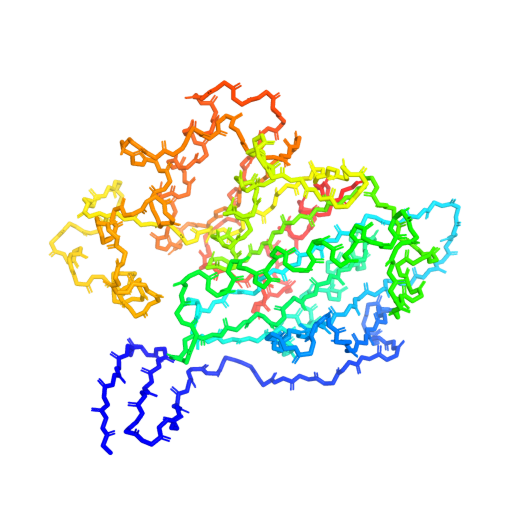1 344 ? 21.38500 15.40600 -10.08700 1.000 54.98950 316 MET A CA 1
ATOM 2363 C C . MET A 1 344 ? 22.26100 16.65600 -10.15200 1.000 55.39222 316 MET A C 1
ATOM 2364 O O . MET A 1 344 ? 22.29200 17.45700 -9.21700 1.000 56.83000 316 MET A O 1
ATOM 2369 N N . ILE A 1 345 ? 22.95300 16.82400 -11.27100 1.000 52.56585 317 ILE A N 1
ATOM 2370 C CA . ILE A 1 345 ? 23.78000 18.00700 -11.50300 1.000 55.80081 317 ILE A CA 1
ATOM 2371 C C . ILE A 1 345 ? 22.97400 19.30300 -11.41800 1.000 54.56835 317 ILE A C 1
ATOM 2372 O O . ILE A 1 345 ? 23.41800 20.28800 -10.81800 1.000 51.46624 317 ILE A O 1
ATOM 2377 N N . LYS A 1 346 ? 21.78500 19.30500 -12.00900 1.000 54.56298 318 LYS A N 1
ATOM 2378 C CA . LYS A 1 346 ? 20.92500 20.47400 -11.91400 1.000 58.50791 318 LYS A CA 1
ATOM 2379 C C . LYS A 1 346 ? 20.55200 20.75600 -10.45200 1.000 56.68114 318 LYS A C 1
ATOM 2380 O O . LYS A 1 346 ? 20.59100 21.90900 -10.01500 1.000 58.40297 318 LYS A O 1
ATOM 2386 N N . ARG A 1 347 ? 20.20800 19.70800 -9.70400 1.000 54.75501 319 ARG A N 1
ATOM 2387 C CA . ARG A 1 347 ? 19.93500 19.82700 -8.26300 1.000 57.77874 319 ARG A CA 1
ATOM 2388 C C . ARG A 1 347 ? 21.09800 20.48000 -7.52300 1.000 58.01752 319 ARG A C 1
ATOM 2389 O O . ARG A 1 347 ? 20.91600 21.44600 -6.77700 1.000 60.09763 319 ARG A O 1
ATOM 2397 N N . LEU A 1 348 ? 22.29000 19.94400 -7.74800 1.000 53.97621 320 LEU A N 1
ATOM 2398 C CA . LEU A 1 348 ? 23.49800 20.44100 -7.10700 1.000 56.49391 320 LEU A CA 1
ATOM 2399 C C . LEU A 1 348 ? 23.76600 21.89800 -7.46900 1.000 55.50542 320 LEU A C 1
ATOM 2400 O O . LEU A 1 348 ? 24.09400 22.70200 -6.60100 1.000 55.65389 320 LEU A O 1
ATOM 2405 N N . ALA A 1 349 ? 23.60400 22.23700 -8.74700 1.000 54.25049 321 ALA A N 1
ATOM 2406 C CA . ALA A 1 349 ? 23.76700 23.61800 -9.20100 1.000 55.69543 321 ALA A CA 1
ATOM 2407 C C . ALA A 1 349 ? 22.85100 24.58200 -8.44400 1.000 54.71667 321 ALA A C 1
ATOM 2408 O O . ALA A 1 349 ? 23.24900 25.70400 -8.12300 1.000 58.65251 321 ALA A O 1
ATOM 2410 N N . SER A 1 350 ? 21.62800 24.14700 -8.15600 1.000 55.81222 322 SER A N 1
ATOM 2411 C CA . SER A 1 350 ? 20.69200 24.98900 -7.41200 1.000 56.63782 322 SER A CA 1
ATOM 2412 C C . SER A 1 350 ? 21.09500 25.12000 -5.93100 1.000 57.36860 322 SER A C 1
ATOM 2413 O O . SER A 1 350 ? 20.70700 26.07600 -5.26600 1.000 62.43045 322 SER A O 1
ATOM 2416 N N . PHE A 1 351 ? 21.89500 24.17900 -5.43200 1.000 57.04350 323 PHE A N 1
ATOM 2417 C CA . PHE A 1 351 ? 22.38400 24.25100 -4.05200 1.000 58.94368 323 PHE A CA 1
ATOM 2418 C C . PHE A 1 351 ? 23.67000 25.07300 -3.93400 1.000 58.10483 323 PHE A C 1
ATOM 2419 O O . PHE A 1 351 ? 23.78500 25.93700 -3.05700 1.000 57.89946 323 PHE A O 1
ATOM 2427 N N . LEU A 1 352 ? 24.62500 24.80600 -4.82800 1.000 56.74019 324 LEU A N 1
ATOM 2428 C CA . LEU A 1 352 ? 25.90600 25.52100 -4.84500 1.000 56.52481 324 LEU A CA 1
ATOM 2429 C C . LEU A 1 352 ? 25.77300 26.95600 -5.38500 1.000 58.02154 324 LEU A C 1
ATOM 2430 O O . LEU A 1 352 ? 26.18900 27.24400 -6.51700 1.000 59.49669 324 LEU A O 1
ATOM 2435 N N . VAL A 1 353 ? 25.20600 27.85500 -4.57900 1.000 55.65797 325 VAL A N 1
ATOM 2436 C CA . VAL A 1 353 ? 24.97500 29.23100 -5.01700 1.000 60.77513 325 VAL A CA 1
ATOM 2437 C C . VAL A 1 353 ? 25.50100 30.29400 -4.04200 1.000 64.71193 325 VAL A C 1
ATOM 2438 O O . VAL A 1 353 ? 25.48800 31.48700 -4.36200 1.000 63.29357 325 VAL A O 1
#

InterPro domains:
  IPR002168 Lipase, GDXG, putative histidine active site [PS01173] (78-94)
  IPR013094 Alpha/beta hydrolase fold-3 [PF07859] (78-304)
  IPR029058 Alpha/Beta hydrolase fold [G3DSA:3.40.50.1820] (3-325)
  IPR029058 Alpha/Beta hydrolase fold [SSF53474] (8-324)
  IPR050466 Diverse Carboxylesterases and Gibberellin Receptors [PTHR23024] (14-315)

Nearest PDB structures (foldseek):
  8ea2-assembly1_A  TM=1.003E+00  e=6.665E-68  Pueraria montana var. lobata
  6rt8-assembly4_G  TM=9.138E-01  e=1.262E-35  Catharanthus roseus
  6rt8-assembly2_C  TM=9.158E-01  e=2.065E-35  Catharanthus roseus
  8vcd-assembly1_A  TM=8.209E-01  e=9.219E-24  Arabidopsis thaliana
  8vca-assembly1_A  TM=8.430E-01  e=1.299E-22  Arabidopsis thaliana